Protein AF-A0A4D4L625-F1 (afdb_monomer)

Structure (mmCIF, N/CA/C/O backbone):
data_AF-A0A4D4L625-F1
#
_entry.id   AF-A0A4D4L625-F1
#
loop_
_atom_site.group_PDB
_atom_site.id
_atom_site.type_symbol
_atom_site.label_atom_id
_atom_site.label_alt_id
_atom_site.label_comp_id
_atom_site.label_asym_id
_atom_site.label_entity_id
_atom_site.label_seq_id
_atom_site.pdbx_PDB_ins_code
_atom_site.Cartn_x
_atom_site.Cartn_y
_atom_site.Cartn_z
_atom_site.occupancy
_atom_site.B_iso_or_equiv
_atom_site.auth_seq_id
_atom_site.auth_comp_id
_atom_site.auth_asym_id
_atom_site.auth_atom_id
_atom_site.pdbx_PDB_model_num
ATOM 1 N N . MET A 1 1 ? 11.822 -11.248 -50.544 1.00 62.16 1 MET A N 1
ATOM 2 C CA . MET A 1 1 ? 11.818 -10.024 -49.699 1.00 62.16 1 MET A CA 1
ATOM 3 C C . MET A 1 1 ? 12.436 -10.314 -48.335 1.00 62.16 1 MET A C 1
ATOM 5 O O . MET A 1 1 ? 13.375 -9.619 -47.983 1.00 62.16 1 MET A O 1
ATOM 9 N N . ILE A 1 2 ? 11.983 -11.357 -47.628 1.00 69.75 2 ILE A N 1
ATOM 10 C CA . ILE A 1 2 ? 12.573 -11.817 -46.356 1.00 69.75 2 ILE A CA 1
ATOM 11 C C . ILE A 1 2 ? 14.037 -12.261 -46.502 1.00 69.75 2 ILE A C 1
ATOM 13 O O . ILE A 1 2 ? 14.879 -11.787 -45.758 1.00 69.75 2 ILE A O 1
ATOM 17 N N . GLU A 1 3 ? 14.378 -13.034 -47.535 1.00 74.25 3 GLU A N 1
ATOM 18 C CA . GLU A 1 3 ? 15.766 -13.486 -47.774 1.00 74.25 3 GLU A CA 1
ATOM 19 C C . GLU A 1 3 ? 16.748 -12.323 -47.999 1.00 74.25 3 GLU A C 1
ATOM 21 O O . GLU A 1 3 ? 17.893 -12.365 -47.566 1.00 74.25 3 GLU A O 1
ATOM 26 N N . ARG A 1 4 ? 16.276 -11.233 -48.623 1.00 74.69 4 ARG A N 1
ATOM 27 C CA . ARG A 1 4 ? 17.068 -10.012 -48.832 1.00 74.69 4 ARG A CA 1
ATOM 28 C C . ARG A 1 4 ? 17.273 -9.228 -47.532 1.00 74.69 4 ARG A C 1
ATOM 30 O O . ARG A 1 4 ? 18.280 -8.546 -47.401 1.00 74.69 4 ARG A O 1
ATOM 37 N N . LEU A 1 5 ? 16.320 -9.301 -46.602 1.00 76.25 5 LEU A N 1
ATOM 38 C CA . LEU A 1 5 ? 16.446 -8.708 -45.272 1.00 76.25 5 LEU A CA 1
ATOM 39 C C . LEU A 1 5 ? 17.436 -9.508 -44.420 1.00 76.25 5 LEU A C 1
ATOM 41 O O . LEU A 1 5 ? 18.297 -8.897 -43.802 1.00 76.25 5 LEU A O 1
ATOM 45 N N . CYS A 1 6 ? 17.360 -10.843 -44.447 1.00 74.69 6 CYS A N 1
ATOM 46 C CA . CYS A 1 6 ? 18.317 -11.703 -43.747 1.00 74.69 6 CYS A CA 1
ATOM 47 C C . CYS A 1 6 ? 19.750 -11.445 -44.230 1.00 74.69 6 CYS A C 1
ATOM 49 O O . CYS A 1 6 ? 20.613 -11.148 -43.415 1.00 74.69 6 CYS A O 1
ATOM 51 N N . ALA A 1 7 ? 19.973 -11.411 -45.548 1.00 76.88 7 ALA A N 1
ATOM 52 C CA . ALA A 1 7 ? 21.293 -11.127 -46.114 1.00 76.88 7 ALA A CA 1
ATOM 53 C C . ALA A 1 7 ? 21.847 -9.742 -45.716 1.00 76.88 7 ALA A C 1
ATOM 55 O O . ALA A 1 7 ? 23.042 -9.595 -45.494 1.00 76.88 7 ALA A O 1
ATOM 56 N N . LEU A 1 8 ? 20.992 -8.716 -45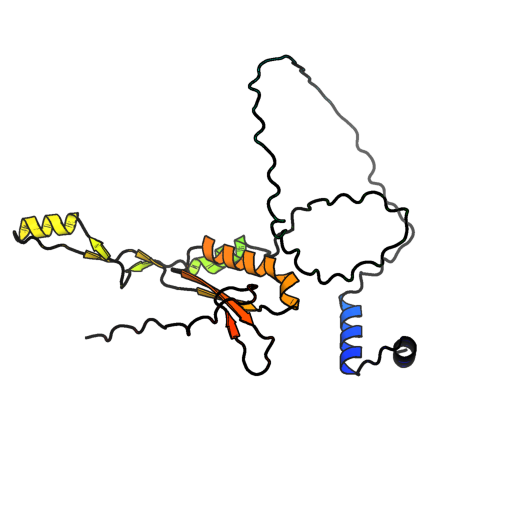.605 1.00 80.75 8 LEU A N 1
ATOM 57 C CA . LEU A 1 8 ? 21.406 -7.379 -45.151 1.00 80.75 8 LEU A CA 1
ATOM 58 C C . LEU A 1 8 ? 21.735 -7.329 -43.652 1.00 80.75 8 LEU A C 1
ATOM 60 O O . LEU A 1 8 ? 22.569 -6.525 -43.244 1.00 80.75 8 LEU A O 1
ATOM 64 N N . LEU A 1 9 ? 21.058 -8.138 -42.835 1.00 81.12 9 LEU A N 1
ATOM 65 C CA . LEU A 1 9 ? 21.320 -8.233 -41.397 1.00 81.12 9 LEU A CA 1
ATOM 66 C C . LEU A 1 9 ? 22.612 -9.010 -41.120 1.00 81.12 9 LEU A C 1
ATOM 68 O O . LEU A 1 9 ? 23.412 -8.573 -40.297 1.00 81.12 9 LEU A O 1
ATOM 72 N N . GLU A 1 10 ? 22.857 -10.085 -41.870 1.00 80.75 10 GLU A N 1
ATOM 73 C CA . GLU A 1 10 ? 24.114 -10.840 -41.834 1.00 80.75 10 GLU A CA 1
ATOM 74 C C . GLU A 1 10 ? 25.310 -9.971 -42.251 1.00 80.75 10 GLU A C 1
ATOM 76 O O . GLU A 1 10 ? 26.321 -9.948 -41.553 1.00 80.75 10 GLU A O 1
ATOM 81 N N . ASP A 1 11 ? 25.179 -9.175 -43.319 1.00 82.62 11 ASP A N 1
ATOM 82 C CA . ASP A 1 11 ? 26.225 -8.237 -43.768 1.00 82.62 11 ASP A CA 1
ATOM 83 C C . ASP A 1 11 ? 26.482 -7.107 -42.746 1.00 82.62 11 ASP A C 1
ATOM 85 O O . ASP A 1 11 ? 27.581 -6.562 -42.648 1.00 82.62 11 ASP A O 1
ATOM 89 N N . ALA A 1 12 ? 25.480 -6.790 -41.917 1.00 80.88 12 ALA A N 1
ATOM 90 C CA . ALA A 1 12 ? 25.602 -5.879 -40.779 1.00 80.88 12 ALA A CA 1
ATOM 91 C C . ALA A 1 12 ? 26.125 -6.558 -39.492 1.00 80.88 12 ALA A C 1
ATOM 93 O O . ALA A 1 12 ? 26.254 -5.889 -38.464 1.00 80.88 12 ALA A O 1
ATOM 94 N N . GLY A 1 13 ? 26.432 -7.861 -39.534 1.00 81.75 13 GLY A N 1
ATOM 95 C CA . GLY A 1 13 ? 26.955 -8.638 -38.407 1.00 81.75 13 GLY A CA 1
ATOM 96 C C . GLY A 1 13 ? 25.913 -9.004 -37.346 1.00 81.75 13 GLY A C 1
ATOM 97 O O . GLY A 1 13 ? 26.280 -9.254 -36.198 1.00 81.75 13 GLY A O 1
ATOM 98 N N . VAL A 1 14 ? 24.625 -9.000 -37.696 1.00 79.00 14 VAL A N 1
ATOM 99 C CA . VAL A 1 14 ? 23.522 -9.326 -36.785 1.00 79.00 14 VAL A CA 1
ATOM 100 C C . VAL A 1 14 ? 22.891 -10.650 -37.208 1.00 79.00 14 VAL A C 1
ATOM 102 O O . VAL A 1 14 ? 22.055 -10.693 -38.110 1.00 79.00 14 VAL A O 1
ATOM 105 N N . GLU A 1 15 ? 23.269 -11.733 -36.532 1.00 80.81 15 GLU A N 1
ATOM 106 C CA . GLU A 1 15 ? 22.590 -13.026 -36.658 1.00 80.81 15 GLU A CA 1
ATOM 107 C C . GLU A 1 15 ? 21.344 -13.034 -35.764 1.00 80.81 15 GLU A C 1
ATOM 109 O O . GLU A 1 15 ? 21.443 -12.858 -34.550 1.00 80.81 15 GLU A O 1
ATOM 114 N N . LEU A 1 16 ? 20.163 -13.215 -36.363 1.00 80.25 16 LEU A N 1
ATOM 115 C CA . LEU A 1 16 ? 18.897 -13.354 -35.641 1.00 80.25 16 LEU A CA 1
ATOM 116 C C . LEU A 1 16 ? 18.330 -14.751 -35.858 1.00 80.25 16 LEU A C 1
ATOM 118 O O . LEU A 1 16 ? 18.253 -15.236 -36.989 1.00 80.25 16 LEU A O 1
ATOM 122 N N . SER A 1 17 ? 17.856 -15.370 -34.782 1.00 82.81 17 SER A N 1
ATOM 123 C CA . SER A 1 17 ? 17.019 -16.561 -34.882 1.00 82.81 17 SER A CA 1
ATOM 124 C C . SER A 1 17 ? 15.673 -16.235 -35.543 1.00 82.81 17 SER A C 1
ATOM 126 O O . SER A 1 17 ? 15.229 -15.086 -35.603 1.00 82.81 17 SER A O 1
ATOM 128 N N . GLU A 1 18 ? 14.967 -17.264 -36.017 1.00 80.94 18 GLU A N 1
ATOM 129 C CA . GLU A 1 18 ? 13.648 -17.093 -36.638 1.00 80.94 18 GLU A CA 1
ATOM 130 C C . GLU A 1 18 ? 12.636 -16.410 -35.699 1.00 80.94 18 GLU A C 1
ATOM 132 O O . GLU A 1 18 ? 11.801 -15.620 -36.144 1.00 80.94 18 GLU A O 1
ATOM 137 N N . VAL A 1 19 ? 12.718 -16.695 -34.396 1.00 78.56 19 VAL A N 1
ATOM 138 C CA . VAL A 1 19 ? 11.843 -16.098 -33.379 1.00 78.56 19 VAL A CA 1
ATOM 139 C C . VAL A 1 19 ? 12.158 -14.613 -33.212 1.00 78.56 19 VAL A C 1
ATOM 141 O O . VAL A 1 19 ? 11.252 -13.787 -33.283 1.00 78.56 19 VAL A O 1
ATOM 144 N N . GLU A 1 20 ? 13.436 -14.257 -33.102 1.00 83.50 20 GLU A N 1
ATOM 145 C CA . GLU A 1 20 ? 13.863 -12.860 -32.970 1.00 83.50 20 GLU A CA 1
ATOM 146 C C . GLU A 1 20 ? 13.537 -12.044 -34.226 1.00 83.50 20 GLU A C 1
ATOM 148 O O . GLU A 1 20 ? 13.095 -10.900 -34.129 1.00 83.50 20 GLU A O 1
ATOM 153 N N . LEU A 1 21 ? 13.667 -12.638 -35.417 1.00 86.06 21 LEU A N 1
ATOM 154 C CA . LEU A 1 21 ? 13.277 -11.986 -36.667 1.00 86.06 21 LEU A CA 1
ATOM 155 C C . LEU A 1 21 ? 11.773 -11.676 -36.698 1.00 86.06 21 LEU A C 1
ATOM 157 O O . LEU A 1 21 ? 11.370 -10.593 -37.130 1.00 86.06 21 LEU A O 1
ATOM 161 N N . ARG A 1 22 ? 10.930 -12.604 -36.226 1.00 83.38 22 ARG A N 1
ATOM 162 C CA . ARG A 1 22 ? 9.477 -12.389 -36.122 1.00 83.38 22 ARG A CA 1
ATOM 163 C C . ARG A 1 22 ? 9.146 -11.282 -35.128 1.00 83.38 22 ARG A C 1
ATOM 165 O O . ARG A 1 22 ? 8.309 -10.438 -35.448 1.00 83.38 22 ARG A O 1
ATOM 172 N N . ASP A 1 23 ? 9.823 -11.246 -33.987 1.00 85.06 23 ASP A N 1
ATOM 173 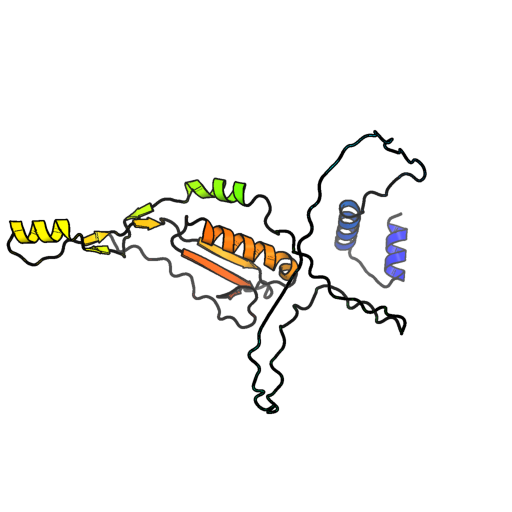C CA . ASP A 1 23 ? 9.622 -10.216 -32.967 1.00 85.06 23 ASP A CA 1
ATOM 174 C C . ASP A 1 23 ? 10.018 -8.831 -33.484 1.00 85.06 23 ASP A C 1
ATOM 176 O O . ASP A 1 23 ? 9.261 -7.871 -33.330 1.00 85.06 23 ASP A O 1
ATOM 180 N N . VAL A 1 24 ? 11.150 -8.724 -34.185 1.00 86.44 24 VAL A N 1
ATOM 181 C CA . VAL A 1 24 ? 11.599 -7.472 -34.812 1.00 86.44 24 VAL A CA 1
ATOM 182 C C . VAL A 1 24 ? 10.608 -6.998 -35.877 1.00 86.44 24 VAL A C 1
ATOM 184 O O . VAL A 1 24 ? 10.258 -5.816 -35.908 1.00 86.44 24 VAL A O 1
ATOM 187 N N . LEU A 1 25 ? 10.112 -7.898 -36.733 1.00 85.69 25 LEU A N 1
ATOM 188 C CA . LEU A 1 25 ? 9.124 -7.560 -37.763 1.00 85.69 25 LEU A CA 1
ATOM 189 C C . LEU A 1 25 ? 7.777 -7.142 -37.158 1.00 85.69 25 LEU A C 1
ATOM 191 O O . LEU A 1 25 ? 7.171 -6.169 -37.615 1.00 85.69 25 LEU A O 1
ATOM 195 N N . TRP A 1 26 ? 7.323 -7.840 -36.116 1.00 88.94 26 TRP A N 1
ATOM 196 C CA . TRP A 1 26 ? 6.114 -7.487 -35.375 1.00 88.94 26 TRP A CA 1
ATOM 197 C C . TRP A 1 26 ? 6.251 -6.120 -34.695 1.00 88.94 26 TRP A C 1
ATOM 199 O O . TRP A 1 26 ? 5.349 -5.281 -34.799 1.00 88.94 26 TRP A O 1
ATOM 209 N N . PHE A 1 27 ? 7.398 -5.860 -34.060 1.00 86.06 27 PHE A N 1
ATOM 210 C CA . PHE A 1 27 ? 7.685 -4.589 -33.406 1.00 86.06 27 PHE A CA 1
ATOM 211 C C . PHE A 1 27 ? 7.725 -3.447 -34.422 1.00 86.06 27 PHE A C 1
ATOM 213 O O . PHE A 1 27 ? 7.081 -2.418 -34.221 1.00 86.06 27 PHE A O 1
ATOM 220 N N . ALA A 1 28 ? 8.400 -3.635 -35.558 1.00 84.44 28 ALA A N 1
ATOM 221 C CA . ALA A 1 28 ? 8.451 -2.642 -36.627 1.00 84.44 28 ALA A CA 1
ATOM 222 C C . ALA A 1 28 ? 7.054 -2.326 -37.188 1.00 84.44 28 ALA A C 1
ATOM 224 O O . ALA A 1 28 ? 6.737 -1.163 -37.414 1.00 84.44 28 ALA A O 1
ATOM 225 N N . ALA A 1 29 ? 6.192 -3.330 -37.363 1.00 85.31 29 ALA A N 1
ATOM 226 C CA . ALA A 1 29 ? 4.833 -3.126 -37.864 1.00 85.31 29 ALA A CA 1
ATOM 227 C C . ALA A 1 29 ? 3.922 -2.370 -36.879 1.00 85.31 29 ALA A C 1
ATOM 229 O O . ALA A 1 29 ? 3.032 -1.638 -37.304 1.00 85.31 29 ALA A O 1
ATOM 230 N N . THR A 1 30 ? 4.134 -2.538 -35.572 1.00 83.75 30 THR A N 1
ATOM 231 C CA . THR A 1 30 ? 3.294 -1.931 -34.523 1.00 83.75 30 THR A CA 1
ATOM 232 C C . THR A 1 30 ? 3.813 -0.588 -34.016 1.00 83.75 30 THR A C 1
ATOM 234 O O . THR A 1 30 ? 3.035 0.197 -33.475 1.00 83.75 30 THR A O 1
ATOM 237 N N . THR A 1 31 ? 5.102 -0.301 -34.204 1.00 79.69 31 THR A N 1
ATOM 238 C CA . THR A 1 31 ? 5.739 0.945 -33.746 1.00 79.69 31 THR A CA 1
ATOM 239 C C . THR A 1 31 ? 6.146 1.880 -34.877 1.00 79.69 31 THR A C 1
ATOM 241 O O . THR A 1 31 ? 6.530 3.020 -34.603 1.00 79.69 31 THR A O 1
ATOM 244 N N . ALA A 1 32 ? 6.035 1.451 -36.142 1.00 71.81 32 ALA A N 1
ATOM 245 C CA . ALA A 1 32 ? 6.261 2.338 -37.271 1.00 71.81 32 ALA A CA 1
ATOM 246 C C . ALA A 1 32 ? 5.301 3.535 -37.174 1.00 71.81 32 ALA A C 1
ATOM 248 O O . ALA A 1 32 ? 4.080 3.341 -37.149 1.00 71.81 32 ALA A O 1
ATOM 249 N N . PRO A 1 33 ? 5.815 4.780 -37.133 1.00 54.72 33 PRO A N 1
ATOM 250 C CA . PRO A 1 33 ? 4.951 5.940 -37.255 1.00 54.72 33 PRO A CA 1
ATOM 251 C C . PRO A 1 33 ? 4.211 5.817 -38.585 1.00 54.72 33 PRO A C 1
ATOM 253 O O . PRO A 1 33 ? 4.824 5.445 -39.590 1.00 54.72 33 PRO A O 1
ATOM 256 N N . ALA A 1 34 ? 2.903 6.097 -38.585 1.00 54.31 34 ALA A N 1
ATOM 257 C CA . ALA A 1 34 ? 2.120 6.154 -39.812 1.00 54.31 34 ALA A CA 1
ATOM 258 C C . ALA A 1 34 ? 2.910 6.994 -40.819 1.00 54.31 34 ALA A C 1
ATOM 260 O O . ALA A 1 34 ? 3.157 8.177 -40.576 1.00 54.31 34 ALA A O 1
ATOM 261 N N . ARG A 1 35 ? 3.404 6.355 -41.888 1.00 50.84 35 ARG A N 1
ATOM 262 C CA . ARG A 1 35 ? 4.084 7.056 -42.974 1.00 50.84 35 ARG A CA 1
ATOM 263 C C . ARG A 1 35 ? 3.087 8.092 -43.463 1.00 50.84 35 ARG A C 1
ATOM 265 O O . ARG A 1 35 ? 2.061 7.723 -44.021 1.00 50.84 35 ARG A O 1
ATOM 272 N N . GLY A 1 36 ? 3.358 9.359 -43.161 1.00 43.97 36 GLY A N 1
ATOM 273 C CA . GLY A 1 36 ? 2.569 10.471 -43.654 1.00 43.97 36 GLY A CA 1
ATOM 274 C C . GLY A 1 36 ? 2.613 10.431 -45.172 1.00 43.97 36 GLY A C 1
ATOM 275 O O . GLY A 1 36 ? 3.636 10.740 -45.776 1.00 43.97 36 GLY A O 1
ATOM 276 N N . GLU A 1 37 ? 1.523 9.978 -45.773 1.00 47.47 37 GLU A N 1
ATOM 277 C CA . GLU A 1 37 ? 1.212 10.273 -47.159 1.00 47.47 37 GLU A CA 1
ATOM 278 C C . GLU A 1 37 ? 0.907 11.772 -47.257 1.00 47.47 37 GLU A C 1
ATOM 280 O O . GLU A 1 37 ? 0.090 12.289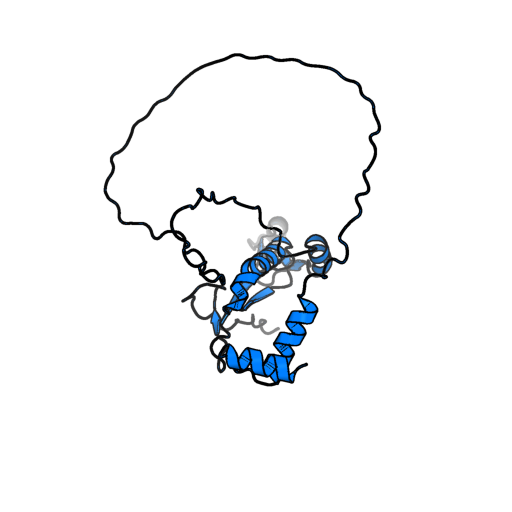 -46.494 1.00 47.47 37 GLU A O 1
ATOM 285 N N . GLY A 1 38 ? 1.554 12.455 -48.205 1.00 37.19 38 GLY A N 1
ATOM 286 C CA . GLY A 1 38 ? 1.072 13.730 -48.737 1.00 37.19 38 GLY A CA 1
ATOM 287 C C . GLY A 1 38 ? 2.008 14.921 -48.563 1.00 37.19 38 GLY A C 1
ATOM 288 O O . GLY A 1 38 ? 1.871 15.704 -47.628 1.00 37.19 38 GLY A O 1
ATOM 289 N N . ASP A 1 39 ? 2.901 15.095 -49.534 1.00 44.50 39 ASP A N 1
ATOM 290 C CA . ASP A 1 39 ? 3.295 16.422 -50.009 1.00 44.50 39 ASP A CA 1
ATOM 291 C C . ASP A 1 39 ? 2.053 17.182 -50.530 1.00 44.50 39 ASP A C 1
ATOM 293 O O . ASP A 1 39 ? 1.167 16.576 -51.133 1.00 44.50 39 ASP A O 1
ATOM 297 N N . GLY A 1 40 ? 2.023 18.500 -50.314 1.00 41.97 40 GLY A N 1
ATOM 298 C CA . GLY A 1 40 ? 1.144 19.447 -51.007 1.00 41.97 40 GLY A CA 1
ATOM 299 C C . GLY A 1 40 ? -0.313 19.547 -50.538 1.00 41.97 40 GLY A C 1
ATOM 300 O O . GLY A 1 40 ? -1.183 18.813 -50.996 1.00 41.97 40 GLY A O 1
ATOM 301 N N . GLY A 1 41 ? -0.619 20.574 -49.739 1.00 31.14 41 GLY A N 1
ATOM 302 C CA . GLY A 1 41 ? -1.998 21.045 -49.568 1.00 31.14 41 GLY A CA 1
ATOM 303 C C . GLY A 1 41 ? -2.246 21.774 -48.257 1.00 31.14 41 GLY A C 1
ATOM 304 O O . GLY A 1 41 ? -2.775 21.200 -47.314 1.00 31.14 41 GLY A O 1
ATOM 305 N N . GLU A 1 42 ? -1.890 23.053 -48.207 1.00 40.84 42 GLU A N 1
ATOM 306 C CA . GLU A 1 42 ? -2.374 23.985 -47.190 1.00 40.84 42 GLU A CA 1
ATOM 307 C C . GLU A 1 42 ? -3.906 24.123 -47.273 1.00 40.84 42 GLU A C 1
ATOM 309 O O . GLU A 1 42 ? -4.445 24.328 -48.363 1.00 40.84 42 GLU A O 1
ATOM 314 N N . PRO A 1 43 ? -4.614 24.125 -46.131 1.00 36.03 43 PRO A N 1
ATOM 315 C CA . PRO A 1 43 ? -5.827 24.909 -46.015 1.00 36.03 43 PRO A CA 1
ATOM 316 C C . PRO A 1 43 ? -5.672 25.903 -44.864 1.00 36.03 43 PRO A C 1
ATOM 318 O O . PRO A 1 43 ? -5.680 25.557 -43.681 1.00 36.03 43 PRO A O 1
ATOM 321 N N . ALA A 1 44 ? -5.554 27.172 -45.237 1.00 36.59 44 ALA A N 1
ATOM 322 C CA . ALA A 1 44 ? -5.684 28.304 -44.339 1.00 36.59 44 ALA A CA 1
ATOM 323 C C . ALA A 1 44 ? -7.040 28.285 -43.606 1.00 36.59 44 ALA A C 1
ATOM 325 O O . ALA A 1 44 ? -8.076 28.070 -44.240 1.00 36.59 44 ALA A O 1
ATOM 326 N N . PRO A 1 45 ? -7.098 28.649 -42.316 1.00 38.81 45 PRO A N 1
ATOM 327 C CA . PRO A 1 45 ? -8.298 29.234 -41.754 1.00 38.81 45 PRO A CA 1
ATOM 328 C C . PRO A 1 45 ? -8.220 30.758 -41.877 1.00 38.81 45 PRO A C 1
ATOM 330 O O . PRO A 1 45 ? -7.448 31.445 -41.206 1.00 38.81 45 PRO A O 1
ATOM 333 N N . SER A 1 46 ? -9.062 31.273 -42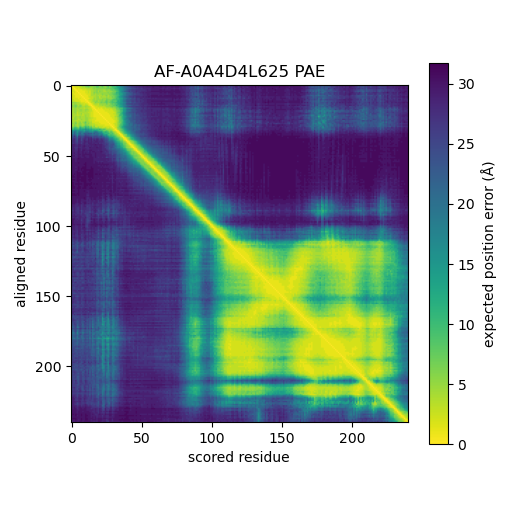.770 1.00 32.25 46 SER A N 1
ATOM 334 C CA . SER A 1 46 ? -9.362 32.685 -42.954 1.00 32.25 46 SER A CA 1
ATOM 335 C C . SER A 1 46 ? -9.666 33.409 -41.645 1.00 32.25 46 SER A C 1
ATOM 337 O O . SER A 1 46 ? -10.429 32.956 -40.790 1.00 32.25 46 SER A O 1
ATOM 339 N N . ARG A 1 47 ? -9.103 34.615 -41.572 1.00 32.47 47 ARG A N 1
ATOM 340 C CA . ARG A 1 47 ? -9.411 35.679 -40.619 1.00 32.47 47 ARG A CA 1
ATOM 341 C C . ARG A 1 47 ? -10.922 35.910 -40.504 1.00 32.47 47 ARG A C 1
ATOM 343 O O . ARG A 1 47 ? -11.599 36.117 -41.508 1.00 32.47 47 ARG A O 1
ATOM 350 N N . ARG A 1 48 ? -11.406 36.056 -39.270 1.00 31.58 48 ARG A N 1
ATOM 351 C CA . ARG A 1 48 ? -12.507 36.975 -38.955 1.00 31.58 48 ARG A CA 1
ATOM 352 C C . ARG A 1 48 ? -12.017 38.019 -37.951 1.00 31.58 48 ARG A C 1
ATOM 354 O O . ARG A 1 48 ? -11.689 37.695 -36.817 1.00 31.58 48 ARG A O 1
ATOM 361 N N . SER A 1 49 ? -11.943 39.253 -38.450 1.00 31.98 49 SER A N 1
ATOM 362 C CA . SER A 1 49 ? -12.013 40.532 -37.720 1.00 31.98 49 SER A CA 1
ATOM 363 C C . SER A 1 49 ? -13.308 40.577 -36.875 1.00 31.98 49 SER A C 1
ATOM 365 O O . SER A 1 49 ? -14.255 39.885 -37.238 1.00 31.98 49 SER A O 1
ATOM 367 N N . ALA A 1 50 ? -13.496 41.344 -35.797 1.00 30.47 50 ALA A N 1
ATOM 368 C CA . ALA A 1 50 ? -12.846 42.560 -35.315 1.00 30.47 50 ALA A CA 1
ATOM 369 C C . ALA A 1 50 ? -13.128 42.771 -33.799 1.00 30.47 50 ALA A C 1
ATOM 371 O O . ALA A 1 50 ? -14.010 42.130 -33.234 1.00 30.47 50 ALA A O 1
ATOM 372 N N . ALA A 1 51 ? -12.349 43.689 -33.209 1.00 34.94 51 ALA A N 1
ATOM 373 C CA . ALA A 1 51 ? -12.245 44.191 -31.820 1.00 34.94 51 ALA A CA 1
ATOM 374 C C . ALA A 1 51 ? -13.501 44.982 -31.322 1.00 34.94 51 ALA A C 1
ATOM 376 O O . ALA A 1 51 ? -14.509 44.885 -32.024 1.00 34.94 51 ALA A O 1
ATOM 377 N N . PRO A 1 52 ? -13.521 45.797 -30.219 1.00 41.38 52 PRO A N 1
ATOM 378 C CA . PRO A 1 52 ? -12.456 46.460 -29.403 1.00 41.38 52 PRO A CA 1
ATOM 379 C C . PRO A 1 52 ? -12.664 46.267 -27.870 1.00 41.38 52 PRO A C 1
ATOM 381 O O . PRO A 1 52 ? -13.491 45.461 -27.473 1.00 41.38 52 PRO A O 1
ATOM 384 N N . ALA A 1 53 ? -12.102 47.017 -26.914 1.00 30.95 53 ALA A N 1
ATOM 385 C CA . ALA A 1 53 ? -10.779 47.558 -26.564 1.00 30.95 53 ALA A CA 1
ATOM 386 C C . ALA A 1 53 ? -10.951 48.253 -25.179 1.00 30.95 53 ALA A C 1
ATOM 388 O O . ALA A 1 53 ? -12.071 48.619 -24.828 1.00 30.95 53 ALA A O 1
ATOM 389 N N . SER A 1 54 ? -9.837 48.539 -24.486 1.00 32.72 54 SER A N 1
ATOM 390 C CA . SER A 1 54 ? -9.691 49.455 -23.326 1.00 32.72 54 SER A CA 1
ATOM 391 C C . SER A 1 54 ? -10.030 48.875 -21.933 1.00 32.72 54 SER A C 1
ATOM 393 O O . SER A 1 54 ? -11.012 48.164 -21.783 1.00 32.72 54 SER A O 1
ATOM 395 N N . GLY A 1 55 ? -9.267 49.119 -20.860 1.00 28.03 55 GLY A N 1
ATOM 396 C CA . GLY A 1 55 ? -8.316 50.207 -20.632 1.00 28.03 55 GLY A CA 1
ATOM 397 C C . GLY A 1 55 ? -7.224 49.902 -19.599 1.00 28.03 55 GLY A C 1
ATOM 398 O O . GLY A 1 55 ? -7.251 48.901 -18.886 1.00 28.03 55 GLY A O 1
ATOM 399 N N . ALA A 1 56 ? -6.243 50.798 -19.620 1.00 29.52 56 ALA A N 1
ATOM 400 C CA . ALA A 1 56 ? -5.001 50.827 -18.867 1.00 29.52 56 ALA A CA 1
ATOM 401 C C . ALA A 1 56 ? -5.168 51.293 -17.411 1.00 29.52 56 ALA A C 1
ATOM 403 O O . ALA A 1 56 ? -6.120 52.007 -17.103 1.00 29.52 56 ALA A O 1
ATOM 404 N N . ALA A 1 57 ? -4.174 50.980 -16.574 1.00 33.12 57 ALA A N 1
ATOM 405 C CA . ALA A 1 57 ? -3.571 51.931 -15.636 1.00 33.12 57 ALA A CA 1
ATOM 406 C C . ALA A 1 57 ? -2.236 51.373 -15.107 1.00 33.12 57 ALA A C 1
ATOM 408 O O . ALA A 1 57 ? -2.207 50.314 -14.481 1.00 33.12 57 ALA A O 1
ATOM 409 N N . ASP A 1 58 ? -1.162 52.110 -15.387 1.00 29.34 58 ASP A N 1
ATOM 410 C CA . ASP A 1 58 ? 0.150 52.023 -14.746 1.00 29.34 58 ASP A CA 1
ATOM 411 C C . ASP A 1 58 ? 0.115 52.622 -13.329 1.00 29.34 58 ASP A C 1
ATOM 413 O O . ASP A 1 58 ? -0.733 53.461 -13.013 1.00 29.34 58 ASP A O 1
ATOM 417 N N . GLY A 1 59 ? 1.083 52.226 -12.500 1.00 29.36 59 GLY A N 1
ATOM 418 C CA . GLY A 1 59 ? 1.388 52.843 -11.210 1.00 29.36 59 GLY A CA 1
ATOM 419 C C . GLY A 1 59 ? 2.634 52.217 -10.580 1.00 29.36 59 GLY A C 1
ATOM 420 O O . GLY A 1 59 ? 2.580 51.088 -10.096 1.00 29.36 59 GLY A O 1
ATOM 421 N N . GLU A 1 60 ? 3.743 52.951 -10.647 1.00 29.41 60 GLU A N 1
ATOM 422 C CA . GLU A 1 60 ? 5.087 52.637 -10.144 1.00 29.41 60 GLU A CA 1
ATOM 423 C C . GLU A 1 60 ? 5.305 53.161 -8.697 1.00 29.41 60 GLU A C 1
ATOM 425 O O . GLU A 1 60 ? 4.396 53.754 -8.116 1.00 29.41 60 GLU A O 1
ATOM 430 N N . ASP A 1 61 ? 6.535 52.970 -8.189 1.00 30.06 61 ASP A N 1
ATOM 431 C CA . ASP A 1 61 ? 7.199 53.477 -6.958 1.00 30.06 61 ASP A CA 1
ATOM 432 C C . ASP A 1 61 ? 7.093 52.648 -5.660 1.00 30.06 61 ASP A C 1
ATOM 434 O O . ASP A 1 61 ? 6.019 52.416 -5.111 1.00 30.06 61 ASP A O 1
ATOM 438 N N . GLU A 1 62 ? 8.185 51.976 -5.238 1.00 30.22 62 GLU A N 1
ATOM 439 C CA . GLU A 1 62 ? 9.361 52.456 -4.444 1.00 30.22 62 GLU A CA 1
ATOM 440 C C . GLU A 1 62 ? 9.045 52.445 -2.926 1.00 30.22 62 GLU A C 1
ATOM 442 O O . GLU A 1 62 ? 7.948 52.789 -2.519 1.00 30.22 62 GLU A O 1
ATOM 447 N N . ALA A 1 63 ? 9.888 52.067 -1.956 1.00 28.02 63 ALA A N 1
ATOM 448 C CA . ALA A 1 63 ? 11.289 51.663 -1.862 1.00 28.02 63 ALA A CA 1
ATOM 4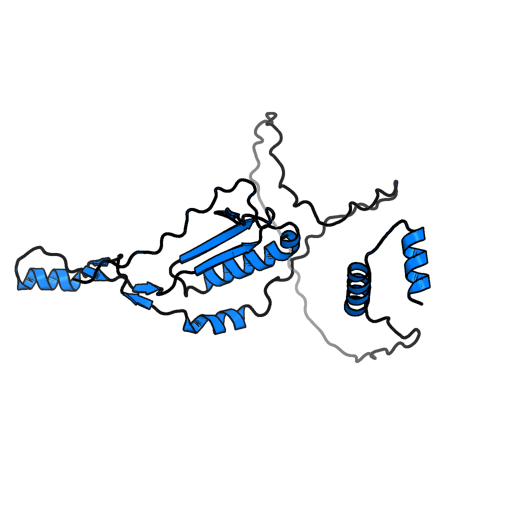49 C C . ALA A 1 63 ? 11.568 51.103 -0.433 1.00 28.02 63 ALA A C 1
ATOM 451 O O . ALA A 1 63 ? 10.763 51.302 0.478 1.00 28.02 63 ALA A O 1
ATOM 452 N N . LYS A 1 64 ? 12.790 50.558 -0.243 1.00 30.25 64 LYS A N 1
ATOM 453 C CA . LYS A 1 64 ? 13.586 50.440 1.016 1.00 30.25 64 LYS A CA 1
ATOM 454 C C . LYS A 1 64 ? 13.215 49.346 2.044 1.00 30.25 64 LYS A C 1
ATOM 456 O O . LYS A 1 64 ? 12.053 49.077 2.280 1.00 30.25 64 LYS A O 1
ATOM 461 N N . ASP A 1 65 ? 14.133 48.700 2.774 1.00 27.06 65 ASP A N 1
ATOM 462 C CA . ASP A 1 65 ? 15.598 48.782 2.898 1.00 27.06 65 ASP A CA 1
ATOM 463 C C . ASP A 1 65 ? 16.149 47.478 3.536 1.00 27.06 65 ASP A C 1
ATOM 465 O O . ASP A 1 65 ? 15.411 46.621 4.017 1.00 27.06 65 ASP A O 1
ATOM 469 N N . ALA A 1 66 ? 17.473 47.376 3.506 1.00 28.97 66 ALA A N 1
ATOM 470 C CA . ALA A 1 66 ? 18.401 46.287 3.783 1.00 28.97 66 ALA A CA 1
ATOM 471 C C . ALA A 1 66 ? 18.336 45.531 5.128 1.00 28.97 66 ALA A C 1
ATOM 473 O O . ALA A 1 66 ? 18.127 46.113 6.183 1.00 28.97 66 ALA A O 1
ATOM 474 N N . GLN A 1 67 ? 18.842 44.287 5.103 1.00 30.95 67 GLN A N 1
ATOM 475 C CA . GLN A 1 67 ? 19.851 43.862 6.084 1.00 30.95 67 GLN A CA 1
ATOM 476 C C . GLN A 1 67 ? 20.877 42.916 5.428 1.00 30.95 67 GLN A C 1
ATOM 478 O O . GLN A 1 67 ? 20.545 41.858 4.897 1.00 30.95 67 GLN A O 1
ATOM 483 N N . ARG A 1 68 ? 22.146 43.337 5.439 1.00 30.02 68 ARG A N 1
ATOM 484 C CA . ARG A 1 68 ? 23.327 42.608 4.956 1.00 30.02 68 ARG A CA 1
ATOM 485 C C . ARG A 1 68 ? 23.939 41.747 6.077 1.00 30.02 68 ARG A C 1
ATOM 487 O O . ARG A 1 68 ? 24.211 42.303 7.130 1.00 30.02 68 ARG A O 1
ATOM 494 N N . GLN A 1 69 ? 24.257 40.484 5.737 1.00 31.12 69 GLN A N 1
ATOM 495 C CA . GLN A 1 69 ? 25.512 39.724 5.999 1.00 31.12 69 GLN A CA 1
ATOM 496 C C . GLN A 1 69 ? 25.936 39.420 7.468 1.00 31.12 69 GLN A C 1
ATOM 498 O O . GLN A 1 69 ? 25.648 40.212 8.356 1.00 31.12 69 GLN A O 1
ATOM 503 N N . PRO A 1 70 ? 26.605 38.271 7.757 1.00 36.47 70 PRO A N 1
ATOM 504 C CA . PRO A 1 70 ? 27.931 37.965 7.207 1.00 36.47 70 PRO A CA 1
ATOM 505 C C . PRO A 1 70 ? 28.194 36.542 6.689 1.00 36.47 70 PRO A C 1
ATOM 507 O O . PRO A 1 70 ? 27.644 35.534 7.122 1.00 36.47 70 PRO A O 1
ATOM 510 N N . THR A 1 71 ? 29.122 36.544 5.740 1.00 32.38 71 THR A N 1
ATOM 511 C CA . THR A 1 71 ? 29.972 35.480 5.217 1.00 32.38 71 THR A CA 1
ATOM 512 C C . THR A 1 71 ? 30.710 34.733 6.333 1.00 32.38 71 THR A C 1
ATOM 514 O O . THR A 1 71 ? 31.464 35.328 7.101 1.00 32.38 71 THR A O 1
ATOM 517 N N . GLY A 1 72 ? 30.517 33.413 6.383 1.00 29.81 72 GLY A N 1
ATOM 518 C CA . GLY A 1 72 ? 31.282 32.469 7.199 1.00 29.81 72 GLY A CA 1
ATOM 519 C C . GLY A 1 72 ? 32.161 31.587 6.311 1.00 29.81 72 GLY A C 1
ATOM 520 O O . GLY A 1 72 ? 31.764 31.216 5.211 1.00 29.81 72 GLY A O 1
ATOM 521 N N . ALA A 1 73 ? 33.374 31.329 6.786 1.00 30.05 73 ALA A N 1
ATOM 522 C CA . ALA A 1 73 ? 34.530 30.818 6.064 1.00 30.05 73 ALA A CA 1
ATOM 523 C C . ALA A 1 73 ? 34.344 29.472 5.335 1.00 30.05 73 ALA A C 1
ATOM 525 O O . ALA A 1 73 ? 33.700 28.549 5.825 1.00 30.05 73 ALA A O 1
ATOM 526 N N . LEU A 1 74 ? 35.011 29.370 4.182 1.00 32.12 74 LEU A N 1
ATOM 527 C CA . LEU A 1 74 ? 35.234 28.145 3.419 1.00 32.12 74 LEU A CA 1
ATOM 528 C C . LEU A 1 74 ? 36.234 27.248 4.164 1.00 32.12 74 LEU A C 1
ATOM 530 O O . LEU A 1 74 ? 37.412 27.587 4.271 1.00 32.12 74 LEU A O 1
ATOM 534 N N . THR A 1 75 ? 35.780 26.088 4.626 1.00 33.44 75 THR A N 1
ATOM 535 C CA . THR A 1 75 ? 36.634 24.923 4.890 1.00 33.44 75 THR A CA 1
ATOM 536 C C . THR A 1 75 ? 36.451 23.913 3.749 1.00 33.44 75 THR A C 1
ATOM 538 O O . THR A 1 75 ? 35.319 23.705 3.309 1.00 33.44 75 THR A O 1
ATOM 541 N N . PRO A 1 76 ? 37.523 23.287 3.223 1.00 36.31 76 PRO A N 1
ATOM 542 C CA . PRO A 1 76 ? 37.404 22.247 2.201 1.00 36.31 76 PRO A CA 1
ATOM 543 C C . PRO A 1 76 ? 36.800 20.972 2.809 1.00 36.31 76 PRO A C 1
ATOM 545 O O . PRO A 1 76 ? 37.505 20.168 3.412 1.00 36.31 76 PRO A O 1
ATOM 548 N N . GLY A 1 77 ? 35.480 20.826 2.701 1.00 30.23 77 GLY A N 1
ATOM 549 C CA . GLY A 1 77 ? 34.763 19.584 2.980 1.00 30.23 77 GLY A CA 1
ATOM 550 C C . GLY A 1 77 ? 34.700 18.719 1.724 1.00 30.23 77 GLY A C 1
ATOM 551 O O . GLY A 1 77 ? 34.500 19.234 0.625 1.00 30.23 77 GLY A O 1
ATOM 552 N N . GLU A 1 78 ? 34.923 17.422 1.908 1.00 36.50 78 GLU A N 1
ATOM 553 C CA . GLU A 1 78 ? 34.904 16.356 0.903 1.00 36.50 78 GLU A CA 1
ATOM 554 C C . GLU A 1 78 ? 33.707 16.431 -0.068 1.00 36.50 78 GLU A C 1
ATOM 556 O O . GLU A 1 78 ? 32.635 16.919 0.299 1.00 36.50 78 GLU A O 1
ATOM 561 N N . PRO A 1 79 ? 33.851 15.941 -1.315 1.00 39.38 79 PRO A N 1
ATOM 562 C CA . PRO A 1 79 ? 32.756 15.944 -2.273 1.00 39.38 79 PRO A CA 1
ATOM 563 C C . PRO A 1 79 ? 31.628 15.021 -1.795 1.00 39.38 79 PRO A C 1
ATOM 565 O O . PRO A 1 79 ? 31.737 13.797 -1.845 1.00 39.38 79 PRO A O 1
ATOM 568 N N . GLU A 1 80 ? 30.529 15.639 -1.362 1.00 37.12 80 GLU A N 1
ATOM 569 C CA . GLU A 1 80 ? 29.219 15.008 -1.206 1.00 37.12 80 GLU A CA 1
ATOM 570 C C . GLU A 1 80 ? 28.888 14.179 -2.463 1.00 37.12 80 GLU A C 1
ATOM 572 O O . GLU A 1 80 ? 29.011 14.688 -3.587 1.00 37.12 80 GLU A O 1
ATOM 577 N N . PRO A 1 81 ? 28.463 12.910 -2.321 1.00 38.69 81 PRO A N 1
ATOM 578 C CA . PRO A 1 81 ? 28.060 12.105 -3.461 1.00 38.69 81 PRO A CA 1
ATOM 579 C C . PRO A 1 81 ? 26.821 12.744 -4.094 1.00 38.69 81 PRO A C 1
ATOM 581 O O . PRO A 1 81 ? 25.736 12.769 -3.511 1.00 38.69 81 PRO A O 1
ATOM 584 N N . GLY A 1 82 ? 26.999 13.292 -5.298 1.00 38.66 82 GLY A N 1
ATOM 585 C CA . GLY A 1 82 ? 25.914 13.877 -6.077 1.00 38.66 82 GLY A CA 1
ATOM 586 C C . GLY A 1 82 ? 24.771 12.878 -6.309 1.00 38.66 82 GLY A C 1
ATOM 587 O O . GLY A 1 82 ? 24.971 11.665 -6.192 1.00 38.66 82 GLY A O 1
ATOM 588 N N . PRO A 1 83 ? 23.562 13.361 -6.654 1.00 40.91 83 PRO A N 1
ATOM 589 C CA . PRO A 1 83 ? 22.425 12.493 -6.923 1.00 40.91 83 PRO A CA 1
ATOM 590 C C . PRO A 1 83 ? 22.822 11.438 -7.954 1.00 40.91 83 PRO A C 1
ATOM 592 O O . PRO A 1 83 ? 23.254 11.787 -9.054 1.00 40.91 83 PRO A O 1
ATOM 595 N N . LEU A 1 84 ? 22.688 10.162 -7.588 1.00 44.50 84 LEU A N 1
ATOM 596 C CA . LEU A 1 84 ? 22.818 9.033 -8.503 1.00 44.50 84 LEU A CA 1
ATOM 597 C C . LEU A 1 84 ? 21.808 9.239 -9.630 1.00 44.50 84 LEU A C 1
ATOM 599 O O . LEU A 1 84 ? 20.616 8.967 -9.484 1.00 44.50 84 LEU A O 1
ATOM 603 N N . VAL A 1 85 ? 22.289 9.789 -10.741 1.00 44.84 85 VAL A N 1
ATOM 604 C CA . VAL A 1 85 ? 21.543 9.862 -11.988 1.00 44.84 85 VAL A CA 1
ATOM 605 C C . VAL A 1 85 ? 21.259 8.407 -12.359 1.00 44.84 85 VAL A C 1
ATOM 607 O O . VAL A 1 85 ? 22.219 7.640 -12.484 1.00 44.84 85 VAL A O 1
ATOM 610 N N . PRO A 1 86 ? 19.990 7.973 -12.463 1.00 48.25 86 PRO A N 1
ATOM 611 C CA . PRO A 1 86 ? 19.710 6.608 -12.876 1.00 48.25 86 PRO A CA 1
ATOM 612 C C . PRO A 1 86 ? 20.403 6.392 -14.217 1.00 48.25 86 PRO A C 1
ATOM 614 O O . PRO A 1 86 ? 20.305 7.248 -15.099 1.00 48.25 86 PRO A O 1
ATOM 617 N N . ALA A 1 87 ? 21.150 5.291 -14.333 1.00 50.84 87 ALA A N 1
ATOM 618 C CA . ALA A 1 87 ? 21.787 4.889 -15.576 1.00 50.84 87 ALA A CA 1
ATOM 619 C C . ALA A 1 87 ? 20.688 4.811 -16.640 1.00 50.84 87 ALA A C 1
ATOM 621 O O . ALA A 1 87 ? 19.867 3.894 -16.645 1.00 50.84 87 ALA A O 1
ATOM 622 N N . GLY A 1 88 ? 20.585 5.859 -17.454 1.00 49.88 88 GLY A N 1
ATOM 623 C CA . GLY A 1 88 ? 19.564 5.937 -18.477 1.00 49.88 88 GLY A CA 1
ATOM 624 C C . GLY A 1 88 ? 19.783 4.792 -19.452 1.00 49.88 88 GLY A C 1
ATOM 625 O O . GLY A 1 88 ? 20.908 4.545 -19.869 1.00 49.88 88 GLY A O 1
ATOM 626 N N . LEU A 1 89 ? 18.702 4.140 -19.871 1.00 48.25 89 LEU A N 1
ATOM 627 C CA . LEU A 1 89 ? 18.683 3.189 -20.991 1.00 48.25 89 LEU A CA 1
ATOM 628 C C . LEU A 1 89 ? 18.984 3.852 -22.354 1.00 48.25 89 LEU A C 1
ATOM 630 O O . LEU A 1 89 ? 18.719 3.278 -23.406 1.00 48.25 89 LEU A O 1
ATOM 634 N N . TYR A 1 90 ? 19.515 5.073 -22.356 1.00 49.41 90 TYR A N 1
ATOM 635 C CA . TYR A 1 90 ? 19.915 5.775 -23.561 1.00 49.41 90 TYR A CA 1
ATOM 636 C C . TYR A 1 90 ? 21.391 5.492 -23.820 1.00 49.41 90 TYR A C 1
ATOM 638 O O . TYR A 1 90 ? 22.233 5.720 -22.950 1.00 49.41 90 TYR A O 1
ATOM 646 N N . ALA A 1 91 ? 21.710 5.043 -25.034 1.00 44.06 91 ALA A N 1
ATOM 647 C CA . ALA A 1 91 ? 23.088 5.025 -25.495 1.00 44.06 91 ALA A CA 1
ATOM 648 C C . ALA A 1 91 ? 23.657 6.454 -25.397 1.00 44.06 91 ALA A C 1
ATOM 650 O O . ALA A 1 91 ? 22.989 7.397 -25.845 1.00 44.06 91 ALA A O 1
ATOM 651 N N . PRO A 1 92 ? 24.855 6.656 -24.820 1.00 48.94 92 PRO A N 1
ATOM 652 C CA . PRO A 1 92 ? 25.493 7.960 -24.856 1.00 48.94 92 PRO A CA 1
ATOM 653 C C . PRO A 1 92 ? 25.667 8.345 -26.326 1.00 48.94 92 PRO A C 1
ATOM 655 O O . PRO A 1 92 ? 26.329 7.644 -27.090 1.00 48.94 92 PRO A O 1
ATOM 658 N N . GLY A 1 93 ? 25.019 9.436 -26.740 1.00 46.56 93 GLY A N 1
ATOM 659 C CA . GLY A 1 93 ? 25.191 9.965 -28.087 1.00 46.56 93 GLY A CA 1
ATOM 660 C C . GLY A 1 93 ? 26.676 10.220 -28.320 1.00 46.56 93 GLY A C 1
ATOM 661 O O . GLY A 1 93 ? 27.305 10.915 -27.521 1.00 46.56 93 GLY A O 1
ATOM 662 N N . ALA A 1 94 ? 27.240 9.625 -29.375 1.00 50.91 94 ALA A N 1
ATOM 663 C CA . ALA A 1 94 ? 28.646 9.786 -29.719 1.00 50.91 94 ALA A CA 1
ATOM 664 C C . ALA A 1 94 ? 29.008 11.279 -29.718 1.00 50.91 94 ALA A C 1
ATOM 666 O O . ALA A 1 94 ? 28.362 12.085 -30.395 1.00 50.91 94 ALA A O 1
ATOM 667 N N . ALA A 1 95 ? 30.009 11.645 -28.916 1.00 52.28 95 ALA A N 1
ATOM 668 C CA . ALA A 1 95 ? 30.464 13.019 -28.780 1.00 52.28 95 ALA A CA 1
ATOM 669 C C . ALA A 1 95 ? 30.877 13.556 -30.158 1.00 52.28 95 ALA A C 1
ATOM 671 O O . ALA A 1 95 ? 31.897 13.163 -30.721 1.00 52.28 95 ALA A O 1
ATOM 672 N N . ARG A 1 96 ? 30.060 14.447 -30.724 1.00 50.44 96 ARG A N 1
ATOM 673 C CA . ARG A 1 96 ? 30.370 15.125 -31.984 1.00 50.44 96 ARG A CA 1
ATOM 674 C C . ARG A 1 96 ? 31.299 16.311 -31.679 1.00 50.44 96 ARG A C 1
ATOM 676 O O . ARG A 1 96 ? 30.965 17.088 -30.780 1.00 50.44 96 ARG A O 1
ATOM 683 N N . PRO A 1 97 ? 32.438 16.494 -32.374 1.00 52.97 97 PRO A N 1
ATOM 684 C CA . PRO A 1 97 ? 33.381 17.547 -32.014 1.00 52.97 97 PRO A CA 1
ATOM 685 C C . PRO A 1 97 ? 32.823 18.957 -32.269 1.00 52.97 97 PRO A C 1
ATOM 687 O O . PRO A 1 97 ? 32.292 19.246 -33.338 1.00 52.97 97 PRO A O 1
ATOM 690 N N . ALA A 1 98 ? 32.986 19.812 -31.256 1.00 54.75 98 ALA A N 1
ATOM 691 C CA . ALA A 1 98 ? 33.216 21.260 -31.299 1.00 54.75 98 ALA A CA 1
ATOM 692 C C . ALA A 1 98 ? 32.400 22.126 -32.288 1.00 54.75 98 ALA A C 1
ATOM 694 O O . ALA A 1 98 ? 32.956 22.871 -33.086 1.00 54.75 98 ALA A O 1
ATOM 695 N N . ALA A 1 99 ? 31.075 22.123 -32.149 1.00 55.03 99 ALA A N 1
ATOM 696 C CA . ALA A 1 99 ? 30.232 23.304 -32.403 1.00 55.03 99 ALA A CA 1
ATOM 697 C C . ALA A 1 99 ? 28.952 23.247 -31.545 1.00 55.03 99 ALA A C 1
ATOM 699 O O . ALA A 1 99 ? 27.858 23.611 -31.979 1.00 55.03 99 ALA A O 1
ATOM 700 N N . ALA A 1 100 ? 29.065 22.694 -30.334 1.00 62.28 100 ALA A N 1
ATOM 701 C CA . ALA A 1 100 ? 27.919 22.451 -29.473 1.00 62.28 100 ALA A CA 1
ATOM 702 C C . ALA A 1 100 ? 27.413 23.781 -28.902 1.00 62.28 100 ALA A C 1
ATOM 704 O O . ALA A 1 100 ? 28.024 24.366 -28.008 1.00 62.28 100 ALA A O 1
ATOM 705 N N . ARG A 1 101 ? 26.277 24.261 -29.424 1.00 62.78 101 ARG A N 1
ATOM 706 C CA . ARG A 1 101 ? 25.473 25.280 -28.739 1.00 62.78 101 ARG A CA 1
ATOM 707 C C . ARG A 1 101 ? 25.254 24.831 -27.288 1.00 62.78 101 ARG A C 1
ATOM 709 O O . ARG A 1 101 ? 24.977 23.647 -27.084 1.00 62.78 101 ARG A O 1
ATOM 716 N N . PRO A 1 102 ? 25.336 25.734 -26.296 1.00 60.62 102 PRO A N 1
ATOM 717 C CA . PRO A 1 102 ? 25.066 25.378 -24.911 1.00 60.62 102 PRO A CA 1
ATOM 718 C C . PRO A 1 102 ? 23.635 24.843 -24.805 1.00 60.62 102 PRO A C 1
ATOM 720 O O . PRO A 1 102 ? 22.662 25.583 -24.954 1.00 60.62 102 PRO A O 1
ATOM 723 N N . ALA A 1 103 ? 23.505 23.535 -24.595 1.00 66.19 103 ALA A N 1
ATOM 724 C CA . ALA A 1 103 ? 22.227 22.904 -24.325 1.00 66.19 103 ALA A CA 1
ATOM 725 C C . ALA A 1 103 ? 21.877 23.175 -22.863 1.00 66.19 103 ALA A C 1
ATOM 727 O O . ALA A 1 103 ? 22.594 22.770 -21.949 1.00 66.19 103 ALA A O 1
ATOM 728 N N . ARG A 1 104 ? 20.779 23.894 -22.633 1.00 72.56 104 ARG A N 1
ATOM 729 C CA . ARG A 1 104 ? 20.255 24.119 -21.288 1.00 72.56 104 ARG A CA 1
ATOM 730 C C . ARG A 1 104 ? 19.256 23.015 -20.977 1.00 72.56 104 ARG A C 1
ATOM 732 O O . ARG A 1 104 ? 18.326 22.801 -21.750 1.00 72.56 104 ARG A O 1
ATOM 739 N N . ALA A 1 105 ? 19.434 22.332 -19.850 1.00 72.81 105 ALA A N 1
ATOM 740 C CA . ALA A 1 105 ? 18.436 21.391 -19.364 1.00 72.81 105 ALA A CA 1
ATOM 741 C C . ALA A 1 105 ? 17.121 22.146 -19.112 1.00 72.81 105 ALA A C 1
ATOM 743 O O . ALA A 1 105 ? 17.072 23.075 -18.303 1.00 72.81 105 ALA A O 1
ATOM 744 N N . VAL A 1 106 ? 16.066 21.766 -19.829 1.00 71.94 106 VAL A N 1
ATOM 745 C CA . VAL A 1 106 ? 14.711 22.266 -19.593 1.00 71.94 106 VAL A CA 1
ATOM 746 C C . VAL A 1 106 ? 13.975 21.199 -18.797 1.00 71.94 106 VAL A C 1
ATOM 748 O O . VAL A 1 106 ? 13.759 20.091 -19.281 1.00 71.94 106 VAL A O 1
ATOM 751 N N . GLY A 1 107 ? 13.601 21.527 -17.561 1.00 63.09 107 GLY A N 1
ATOM 752 C CA . GLY A 1 107 ? 12.751 20.664 -16.752 1.00 63.09 107 GLY A CA 1
ATOM 753 C C . GLY A 1 107 ? 11.343 20.636 -17.334 1.00 63.09 107 GLY A C 1
ATOM 754 O O . GLY A 1 107 ? 10.567 21.569 -17.132 1.00 63.09 107 GLY A O 1
ATOM 755 N N . VAL A 1 108 ? 11.001 19.575 -18.057 1.00 68.25 108 VAL A N 1
ATOM 756 C CA . VAL A 1 108 ? 9.616 19.327 -18.464 1.00 68.25 108 VAL A CA 1
ATOM 757 C C . VAL A 1 108 ? 8.890 18.722 -17.266 1.00 68.25 108 VAL A C 1
ATOM 759 O O . VAL A 1 108 ? 9.368 17.759 -16.666 1.00 68.25 108 VAL A O 1
ATOM 762 N N . ARG A 1 109 ? 7.731 19.277 -16.887 1.00 62.44 109 ARG A N 1
ATOM 763 C CA . ARG A 1 109 ? 6.862 18.606 -15.911 1.00 62.44 109 ARG A CA 1
ATOM 764 C C . ARG A 1 109 ? 6.423 17.277 -16.520 1.00 62.44 109 ARG A C 1
ATOM 766 O O . ARG A 1 109 ? 5.702 17.278 -17.514 1.00 62.44 109 ARG A O 1
ATOM 773 N N . GLY A 1 110 ? 6.878 16.172 -15.934 1.00 67.19 110 GLY A N 1
ATOM 774 C CA . GLY A 1 110 ? 6.512 14.832 -16.382 1.00 67.19 110 GLY A CA 1
ATOM 775 C C . GLY A 1 110 ? 4.994 14.655 -16.431 1.00 67.19 110 GLY A C 1
ATOM 776 O O . GLY A 1 110 ? 4.267 15.125 -15.548 1.00 67.19 110 GLY A O 1
ATOM 777 N N . VAL A 1 111 ? 4.511 13.990 -17.479 1.00 78.50 111 VAL A N 1
ATOM 778 C CA . VAL A 1 111 ? 3.117 13.541 -17.564 1.00 78.50 111 VAL A CA 1
ATOM 779 C C . VAL A 1 111 ? 2.912 12.461 -16.499 1.00 78.50 111 VAL A C 1
ATOM 781 O O . VAL A 1 111 ? 3.816 11.663 -16.254 1.00 78.50 111 VAL A O 1
ATOM 784 N N . ARG A 1 112 ? 1.746 12.436 -15.837 1.00 80.75 112 ARG A N 1
ATOM 785 C CA . ARG A 1 112 ? 1.415 11.338 -14.911 1.00 80.75 112 ARG A CA 1
ATOM 786 C C . ARG A 1 112 ? 1.472 10.007 -15.653 1.00 80.75 112 ARG A C 1
ATOM 788 O O . ARG A 1 112 ? 0.846 9.873 -16.701 1.00 80.75 112 ARG A O 1
ATOM 795 N N . ALA A 1 113 ? 2.161 9.037 -15.070 1.00 87.94 113 ALA A N 1
ATOM 796 C CA . ALA A 1 113 ? 2.277 7.696 -15.620 1.00 87.94 113 ALA A CA 1
ATOM 797 C C . ALA A 1 113 ? 0.995 6.879 -15.401 1.00 87.94 113 ALA A C 1
ATOM 799 O O . ALA A 1 113 ? 0.695 6.001 -16.203 1.00 87.94 113 ALA A O 1
ATOM 800 N N . LEU A 1 114 ? 0.222 7.163 -14.342 1.00 90.12 114 LEU A N 1
ATOM 801 C CA . LEU A 1 114 ? -1.025 6.465 -14.039 1.00 90.12 114 LEU A CA 1
ATOM 802 C C . LEU A 1 114 ? -2.238 7.205 -14.636 1.00 90.12 114 LEU A C 1
ATOM 804 O O . LEU A 1 114 ? -2.725 8.179 -14.040 1.00 90.12 114 LEU A O 1
ATOM 808 N N . PRO A 1 115 ? -2.794 6.744 -15.772 1.00 86.62 115 PRO A N 1
ATOM 809 C CA . PRO A 1 115 ? -3.990 7.345 -16.344 1.00 86.62 115 PRO A CA 1
ATOM 810 C C . PRO A 1 115 ? -5.217 7.089 -15.459 1.00 86.62 115 PRO A C 1
ATOM 812 O O . PRO A 1 115 ? -5.273 6.153 -14.662 1.00 86.62 115 PRO A O 1
ATOM 815 N N . GLY A 1 116 ? -6.246 7.929 -15.601 1.00 87.88 116 GLY A N 1
ATOM 816 C CA . GLY A 1 116 ? -7.572 7.624 -15.054 1.00 87.88 116 GLY A CA 1
ATOM 817 C C . GLY A 1 116 ? -7.651 7.502 -13.526 1.00 87.88 116 GLY A C 1
ATOM 818 O O . GLY A 1 116 ? -8.570 6.862 -13.017 1.00 87.88 116 GLY A O 1
ATOM 819 N N . THR A 1 117 ? -6.750 8.145 -12.773 1.00 89.38 117 THR A N 1
ATOM 820 C CA . THR A 1 117 ? -6.643 8.018 -11.304 1.00 89.38 117 THR A CA 1
ATOM 821 C C . THR A 1 117 ? -7.987 8.165 -10.575 1.00 89.38 117 THR A C 1
ATOM 823 O O . THR A 1 117 ? -8.265 7.454 -9.614 1.00 89.38 117 THR A O 1
ATOM 826 N N . ARG A 1 118 ? -8.868 9.064 -11.042 1.00 90.94 118 ARG A N 1
ATOM 827 C CA . ARG A 1 118 ? -10.210 9.267 -10.464 1.00 90.94 118 ARG A CA 1
ATOM 828 C C . ARG A 1 118 ? -11.128 8.056 -10.643 1.00 90.94 118 ARG A C 1
ATOM 830 O O . ARG A 1 118 ? -11.879 7.735 -9.725 1.00 90.94 118 ARG A O 1
ATOM 837 N N . GLY A 1 119 ? -11.082 7.412 -11.809 1.00 94.06 119 GLY A N 1
ATOM 838 C CA . GLY A 1 119 ? -11.843 6.194 -12.088 1.00 94.06 119 GLY A CA 1
ATOM 839 C C . GLY A 1 119 ? -11.386 5.057 -11.183 1.00 94.06 119 GLY A C 1
ATOM 840 O O . GLY A 1 119 ? -12.211 4.435 -10.518 1.00 94.06 119 GLY A O 1
ATOM 841 N N . LEU A 1 120 ? -10.069 4.887 -11.045 1.00 91.75 120 LEU A N 1
ATOM 842 C CA . LEU A 1 120 ? -9.491 3.872 -10.167 1.00 91.75 120 LEU A CA 1
ATOM 843 C C . LEU A 1 120 ? -9.843 4.119 -8.688 1.00 91.75 120 LEU A C 1
ATOM 845 O O . LEU A 1 120 ? -10.282 3.204 -7.995 1.00 91.75 120 LEU A O 1
ATOM 849 N N . SER A 1 121 ? -9.789 5.370 -8.215 1.00 91.50 121 SER A N 1
ATOM 850 C CA . SER A 1 121 ? -10.258 5.727 -6.865 1.00 91.50 121 SER A CA 1
ATOM 851 C C . SER A 1 121 ? -11.725 5.361 -6.623 1.00 91.50 121 SER A C 1
ATOM 853 O O . SER A 1 121 ? -12.078 4.910 -5.531 1.00 91.50 121 SER A O 1
ATOM 855 N N . ARG A 1 122 ? -12.596 5.559 -7.624 1.00 93.81 122 ARG A N 1
ATOM 856 C CA . ARG A 1 122 ? -14.015 5.180 -7.535 1.00 93.81 122 ARG A CA 1
ATOM 857 C C . ARG A 1 122 ? -14.181 3.663 -7.500 1.00 93.81 122 ARG A C 1
ATOM 859 O O . ARG A 1 122 ? -14.935 3.181 -6.661 1.00 93.81 122 ARG A O 1
ATOM 866 N N . ALA A 1 123 ? -13.444 2.934 -8.337 1.00 93.56 123 ALA A N 1
ATOM 867 C CA . ALA A 1 123 ? -13.467 1.472 -8.378 1.00 93.56 123 ALA A CA 1
ATOM 868 C C . ALA A 1 123 ? -13.005 0.836 -7.055 1.00 93.56 123 ALA A C 1
ATOM 870 O O . ALA A 1 123 ? -13.538 -0.189 -6.648 1.00 93.56 123 ALA A O 1
ATOM 871 N N . LEU A 1 124 ? -12.077 1.476 -6.336 1.00 91.94 124 LEU A N 1
ATOM 872 C CA . LEU A 1 124 ? -11.596 1.011 -5.028 1.00 91.94 124 LEU A CA 1
ATOM 873 C C . LEU A 1 124 ? -12.497 1.423 -3.851 1.00 91.94 124 LEU A C 1
ATOM 875 O O . LEU A 1 124 ? -12.322 0.934 -2.734 1.00 91.94 124 LEU A O 1
ATOM 879 N N . ARG A 1 125 ? -13.471 2.322 -4.052 1.00 91.69 125 ARG A N 1
ATOM 880 C CA . ARG A 1 125 ? -14.369 2.809 -2.987 1.00 91.69 125 ARG A CA 1
ATOM 881 C C . ARG A 1 125 ? -15.111 1.690 -2.231 1.00 91.69 125 ARG A C 1
ATOM 883 O O . ARG A 1 125 ? -15.201 1.820 -1.010 1.00 91.69 125 ARG A O 1
ATOM 890 N N . PRO A 1 126 ? -15.595 0.602 -2.868 1.00 93.12 126 PRO A N 1
ATOM 891 C CA . PRO A 1 126 ? -16.246 -0.509 -2.165 1.00 93.12 126 PRO A CA 1
ATOM 892 C C . PRO A 1 126 ? -15.354 -1.195 -1.123 1.00 93.12 126 PRO A C 1
ATOM 894 O O . PRO A 1 126 ? -15.862 -1.726 -0.137 1.00 93.12 126 PRO A O 1
ATOM 897 N N . LEU A 1 127 ? -14.028 -1.131 -1.289 1.00 93.44 127 LEU A N 1
ATOM 898 C CA . LEU A 1 127 ? -13.066 -1.690 -0.339 1.00 93.44 127 LEU A CA 1
ATOM 899 C C . LEU A 1 127 ? -12.917 -0.832 0.924 1.00 93.44 127 LEU A C 1
ATOM 901 O O . LEU A 1 127 ? -12.276 -1.254 1.879 1.00 93.44 127 LEU A O 1
ATOM 905 N N . ARG A 1 128 ? -13.489 0.374 0.977 1.00 91.88 128 ARG A N 1
ATOM 906 C CA . ARG A 1 128 ? -13.315 1.306 2.098 1.00 91.88 128 ARG A CA 1
ATOM 907 C C . ARG A 1 128 ? -14.303 1.028 3.234 1.00 91.88 128 ARG A C 1
ATOM 909 O O . ARG A 1 128 ? -15.118 1.881 3.579 1.00 91.88 128 ARG A O 1
ATOM 916 N N . ARG A 1 129 ? -14.226 -0.170 3.818 1.00 93.31 129 ARG A N 1
ATOM 917 C CA . ARG A 1 129 ? -15.055 -0.595 4.959 1.00 93.31 129 ARG A CA 1
ATOM 918 C C . ARG A 1 129 ? -14.326 -0.393 6.284 1.00 93.31 129 ARG A C 1
ATOM 920 O O . ARG A 1 129 ? -13.104 -0.532 6.357 1.00 93.31 129 ARG A O 1
ATOM 927 N N . SER A 1 130 ? -15.086 -0.017 7.310 1.00 94.50 130 SER A N 1
ATOM 928 C CA . SER A 1 130 ? -14.605 0.101 8.687 1.00 94.50 130 SER A CA 1
ATOM 929 C C . SER A 1 130 ? -15.149 -1.058 9.511 1.00 94.50 130 SER A C 1
ATOM 931 O O . SER A 1 130 ? -16.331 -1.371 9.391 1.00 94.50 130 SER A O 1
ATOM 933 N N . VAL A 1 131 ? -14.307 -1.668 10.338 1.00 94.25 131 VAL A N 1
ATOM 934 C CA . VAL A 1 131 ? -14.668 -2.747 11.267 1.00 94.25 131 VAL A CA 1
ATOM 935 C C . VAL A 1 131 ? -14.138 -2.427 12.669 1.00 94.25 131 VAL A C 1
ATOM 937 O O . VAL A 1 131 ? -13.179 -1.657 12.785 1.00 94.25 131 VAL A O 1
ATOM 940 N N . PRO A 1 132 ? -14.743 -2.970 13.739 1.00 95.69 132 PRO A N 1
ATOM 941 C CA . PRO A 1 132 ? -14.162 -2.912 15.076 1.00 95.69 132 PRO A CA 1
ATOM 942 C C . PRO A 1 132 ? -12.773 -3.562 15.084 1.00 95.69 132 PRO A C 1
ATOM 944 O O . PRO A 1 132 ? -12.606 -4.679 14.592 1.00 95.69 132 PRO A O 1
ATOM 947 N N . SER A 1 133 ? -11.772 -2.866 15.620 1.00 93.50 133 SER A N 1
ATOM 948 C CA . SER A 1 133 ? -10.428 -3.421 15.763 1.00 93.50 133 SER A CA 1
ATOM 949 C C . SER A 1 133 ? -10.415 -4.570 16.769 1.00 93.50 133 SER A C 1
ATOM 951 O O . SER A 1 133 ? -11.094 -4.529 17.792 1.00 93.50 133 SER A O 1
ATOM 953 N N . ARG A 1 134 ? -9.608 -5.594 16.487 1.00 91.69 134 ARG A N 1
ATOM 954 C CA . ARG A 1 134 ? -9.402 -6.740 17.390 1.00 91.69 134 ARG A CA 1
ATOM 955 C C . ARG A 1 134 ? -8.283 -6.506 18.403 1.00 91.69 134 ARG A C 1
ATOM 957 O O . ARG A 1 134 ? -8.164 -7.270 19.351 1.00 91.69 134 ARG A O 1
ATOM 964 N N . THR A 1 135 ? -7.440 -5.502 18.174 1.00 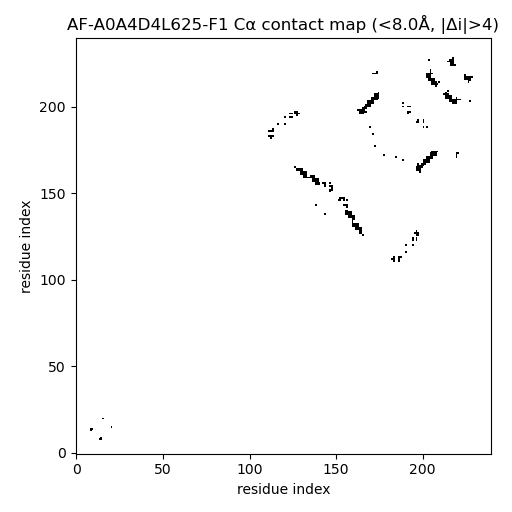92.81 135 THR A N 1
ATOM 965 C CA . THR A 1 135 ? -6.215 -5.260 18.953 1.00 92.81 135 THR A CA 1
ATOM 966 C C . THR A 1 135 ? -6.117 -3.833 19.478 1.00 92.81 135 THR A C 1
ATOM 968 O O . THR A 1 135 ? -5.374 -3.585 20.421 1.00 92.81 135 THR A O 1
ATOM 971 N N . SER A 1 136 ? -6.859 -2.885 18.898 1.00 93.19 136 SER A N 1
ATOM 972 C CA . SER A 1 136 ? -6.861 -1.490 19.326 1.00 93.19 136 SER A CA 1
ATOM 973 C C . SER A 1 136 ? -8.171 -1.133 20.017 1.00 93.19 136 SER A C 1
ATOM 975 O O . SER A 1 136 ? -9.230 -1.072 19.392 1.00 93.19 136 SER A O 1
ATOM 977 N N . PHE A 1 137 ? -8.083 -0.841 21.310 1.00 95.81 137 PHE A N 1
ATOM 978 C CA . PHE A 1 137 ? -9.211 -0.431 22.137 1.00 95.81 137 PHE A CA 1
ATOM 979 C C . PHE A 1 137 ? -9.001 0.997 22.646 1.00 95.81 137 PHE A C 1
ATOM 981 O O . PHE A 1 137 ? -7.880 1.505 22.709 1.00 95.81 137 PHE A O 1
ATOM 988 N N . ARG A 1 138 ? -10.099 1.677 22.965 1.00 96.12 138 ARG A N 1
ATOM 989 C CA . ARG A 1 138 ? -10.103 2.955 23.681 1.00 96.12 138 ARG A CA 1
ATOM 990 C C . ARG A 1 138 ? -11.031 2.849 24.877 1.00 96.12 138 ARG A C 1
ATOM 992 O O . ARG A 1 138 ? -12.016 2.120 24.808 1.00 96.12 138 ARG A O 1
ATOM 999 N N . VAL A 1 139 ? -10.738 3.614 25.916 1.00 96.75 139 VAL A N 1
ATOM 1000 C CA . VAL A 1 139 ? -11.651 3.776 27.045 1.00 96.75 139 VAL A CA 1
ATOM 1001 C C . VAL A 1 139 ? -12.942 4.431 26.554 1.00 96.75 139 VAL A C 1
ATOM 1003 O O . VAL A 1 139 ? -12.917 5.352 25.728 1.00 96.75 139 VAL A O 1
ATOM 1006 N N . ASP A 1 140 ? -14.074 3.901 26.996 1.00 96.25 140 ASP A N 1
ATOM 1007 C CA . ASP A 1 140 ? -15.356 4.581 26.928 1.00 96.25 140 ASP A CA 1
ATOM 1008 C C . ASP A 1 140 ? -15.564 5.307 28.257 1.00 96.25 140 ASP A C 1
ATOM 1010 O O . ASP A 1 140 ? -15.966 4.709 29.250 1.00 96.25 140 ASP A O 1
ATOM 1014 N N . GLU A 1 141 ? -15.183 6.584 28.291 1.00 96.94 141 GLU A N 1
ATOM 1015 C CA . GLU A 1 141 ? -15.194 7.403 29.508 1.00 96.94 141 GLU A CA 1
ATOM 1016 C C . GLU A 1 141 ? -16.597 7.510 30.110 1.00 96.94 141 GLU A C 1
ATOM 1018 O O . GLU A 1 141 ? -16.745 7.424 31.325 1.00 96.94 141 GLU A O 1
ATOM 1023 N N . THR A 1 142 ? -17.624 7.634 29.265 1.00 97.25 142 THR A N 1
ATOM 1024 C CA . THR A 1 142 ? -19.020 7.716 29.702 1.00 97.25 142 THR A CA 1
ATOM 1025 C C . THR A 1 142 ? -19.470 6.395 30.312 1.00 97.25 142 THR A C 1
ATOM 1027 O O . THR A 1 142 ? -19.901 6.387 31.459 1.00 97.25 142 THR A O 1
ATOM 1030 N N . ALA A 1 143 ? -19.270 5.275 29.608 1.00 95.81 143 ALA A N 1
ATOM 1031 C CA . ALA A 1 143 ? -19.652 3.962 30.134 1.00 95.81 143 ALA A CA 1
ATOM 1032 C C . ALA A 1 143 ? -18.846 3.578 31.387 1.00 95.81 143 ALA A C 1
ATOM 1034 O O . ALA A 1 143 ? -19.354 2.911 32.278 1.00 95.81 143 ALA A O 1
ATOM 1035 N N . THR A 1 144 ? -17.591 4.025 31.474 1.00 97.31 144 THR A N 1
ATOM 1036 C CA . THR A 1 144 ? -16.753 3.851 32.667 1.00 97.31 144 THR A CA 1
ATOM 1037 C C . THR A 1 144 ? -17.303 4.651 33.848 1.00 97.31 144 THR A C 1
ATOM 1039 O O . THR A 1 144 ? -17.426 4.112 34.942 1.00 97.31 144 THR A O 1
ATOM 1042 N N . ALA A 1 145 ? -17.667 5.922 33.650 1.00 96.81 145 ALA A N 1
ATOM 1043 C CA . ALA A 1 145 ? -18.241 6.753 34.708 1.00 96.81 145 ALA A CA 1
ATOM 1044 C C . ALA A 1 145 ? -19.592 6.212 35.197 1.00 96.81 145 ALA A C 1
ATOM 1046 O O . ALA A 1 145 ? -19.825 6.172 36.402 1.00 96.81 145 ALA A O 1
ATOM 1047 N N . GLU A 1 146 ? -20.448 5.759 34.278 1.00 97.25 146 GLU A N 1
ATOM 1048 C CA . GLU A 1 146 ? -21.723 5.108 34.597 1.00 97.25 146 GLU A CA 1
ATOM 1049 C C . GLU A 1 146 ? -21.500 3.811 35.380 1.00 97.25 146 GLU A C 1
ATOM 1051 O O . GLU A 1 146 ? -22.060 3.650 36.460 1.00 97.25 146 GLU A O 1
ATOM 1056 N N . TRP A 1 147 ? -20.599 2.940 34.916 1.00 96.50 147 TRP A N 1
ATOM 1057 C CA . TRP A 1 147 ? -20.254 1.701 35.615 1.00 96.50 147 TRP A CA 1
ATOM 1058 C C . TRP A 1 147 ? -19.770 1.955 37.045 1.00 96.50 147 TRP A C 1
ATOM 1060 O O . TRP A 1 147 ? -20.220 1.295 37.983 1.00 96.50 147 TRP A O 1
ATOM 1070 N N . ILE A 1 148 ? -18.877 2.930 37.232 1.00 97.38 148 ILE A N 1
ATOM 1071 C CA . ILE A 1 148 ? -18.369 3.307 38.556 1.00 97.38 148 ILE A CA 1
ATOM 1072 C C . ILE A 1 148 ? -19.496 3.884 39.419 1.00 97.38 148 ILE A C 1
ATOM 1074 O O . ILE A 1 148 ? -19.579 3.556 40.600 1.00 97.38 148 ILE A O 1
ATOM 1078 N N . ALA A 1 149 ? -20.365 4.726 38.857 1.00 96.88 149 ALA A N 1
ATOM 1079 C CA . ALA A 1 149 ? -21.485 5.314 39.587 1.00 96.88 149 ALA A CA 1
ATOM 1080 C C . ALA A 1 149 ? -22.510 4.258 40.035 1.00 96.88 149 ALA A C 1
ATOM 1082 O O . ALA A 1 149 ? -23.041 4.357 41.139 1.00 96.88 149 ALA A O 1
ATOM 1083 N N . GLU A 1 150 ? -22.767 3.246 39.205 1.00 96.75 150 GLU A N 1
ATOM 1084 C CA . GLU A 1 150 ? -23.729 2.177 39.486 1.00 96.75 150 GLU A CA 1
ATOM 1085 C C . GLU A 1 150 ? -23.173 1.104 40.430 1.00 96.75 150 GLU A C 1
ATOM 1087 O O . GLU A 1 150 ? -23.885 0.626 41.312 1.00 96.75 150 GLU A O 1
ATOM 1092 N N . THR A 1 151 ? -21.908 0.711 40.260 1.00 96.12 151 THR A N 1
ATOM 1093 C CA . THR A 1 151 ? -21.311 -0.423 40.991 1.00 96.12 151 THR A CA 1
ATOM 1094 C C . THR A 1 151 ? -20.427 -0.007 42.165 1.00 96.12 151 THR A C 1
ATOM 1096 O O . THR A 1 151 ? -20.157 -0.822 43.047 1.00 96.12 151 THR A O 1
ATOM 1099 N N . GLY A 1 152 ? -19.935 1.236 42.180 1.00 94.81 152 GLY A N 1
ATOM 1100 C CA . GLY A 1 152 ? -18.923 1.717 43.125 1.00 94.81 152 GLY A CA 1
ATOM 1101 C C . GLY A 1 152 ? -17.522 1.131 42.905 1.00 94.81 152 GLY A C 1
ATOM 1102 O O . GLY A 1 152 ? -16.615 1.416 43.689 1.00 94.81 152 GLY A O 1
ATOM 1103 N N . LEU A 1 153 ? -17.321 0.312 41.866 1.00 95.38 153 LEU A N 1
ATOM 1104 C CA . LEU A 1 153 ? -16.051 -0.351 41.575 1.00 95.38 153 LEU A CA 1
ATOM 1105 C C . LEU A 1 153 ? -15.262 0.425 40.510 1.00 95.38 153 LEU A C 1
ATOM 1107 O O . LEU A 1 153 ? -15.825 0.741 39.462 1.00 95.38 153 LEU A O 1
ATOM 1111 N N . PRO A 1 154 ? -13.959 0.695 40.720 1.00 91.00 154 PRO A N 1
ATOM 1112 C CA . PRO A 1 154 ? -13.125 1.412 39.761 1.00 91.00 154 PRO A CA 1
ATOM 1113 C C . PRO A 1 154 ? -12.650 0.479 38.637 1.00 91.00 154 PRO A C 1
ATOM 1115 O O . PRO A 1 154 ? -11.487 0.080 38.608 1.00 91.00 154 PRO A O 1
ATOM 1118 N N . ASP A 1 155 ? -13.552 0.122 37.722 1.00 95.19 155 ASP A N 1
ATOM 1119 C CA . ASP A 1 155 ? -13.227 -0.647 36.514 1.00 95.19 155 ASP A CA 1
ATOM 1120 C C . ASP A 1 155 ? -13.446 0.178 35.239 1.00 95.19 155 ASP A C 1
ATOM 1122 O O . ASP A 1 155 ? -14.277 1.085 35.208 1.00 95.19 155 ASP A O 1
ATOM 1126 N N . VAL A 1 156 ? -12.673 -0.119 34.192 1.00 95.62 156 VAL A N 1
ATOM 1127 C CA . VAL A 1 156 ? -12.616 0.660 32.949 1.00 95.62 156 VAL A CA 1
ATOM 1128 C C . VAL A 1 156 ? -13.310 -0.083 31.817 1.00 95.62 156 VAL A C 1
ATOM 1130 O O . VAL A 1 156 ? -12.882 -1.156 31.391 1.00 95.62 156 VAL A O 1
ATOM 1133 N N . VAL A 1 157 ? -14.325 0.548 31.231 1.00 96.69 157 VAL A N 1
ATOM 1134 C CA . VAL A 1 157 ? -15.042 -0.010 30.084 1.00 96.69 157 VAL A CA 1
ATOM 1135 C C . VAL A 1 157 ? -14.291 0.326 28.796 1.00 96.69 157 VAL A C 1
ATOM 1137 O O . VAL A 1 157 ? -14.066 1.490 28.457 1.00 96.69 157 VAL A O 1
ATOM 1140 N N . LEU A 1 158 ? -13.894 -0.704 28.045 1.00 96.81 158 LEU A N 1
ATOM 1141 C CA . LEU A 1 158 ? -13.173 -0.564 26.779 1.00 96.81 158 LEU A CA 1
ATOM 1142 C C . LEU A 1 158 ? -14.097 -0.775 25.578 1.00 96.81 158 LEU A C 1
ATOM 1144 O O . LEU A 1 158 ? -14.882 -1.718 25.531 1.00 96.81 158 LEU A O 1
ATOM 1148 N N . ARG A 1 159 ? -13.921 0.048 24.539 1.00 95.94 159 ARG A N 1
ATOM 1149 C CA . ARG A 1 159 ? -14.561 -0.135 23.230 1.00 95.94 159 ARG A CA 1
ATOM 1150 C C . ARG A 1 159 ? -13.533 -0.246 22.100 1.00 95.94 159 ARG A C 1
ATOM 1152 O O . ARG A 1 159 ? -12.549 0.503 22.094 1.00 95.94 159 ARG A O 1
ATOM 1159 N N . PRO A 1 160 ? -13.750 -1.123 21.104 1.00 96.19 160 PRO A N 1
ATOM 1160 C CA . PRO A 1 160 ? -12.878 -1.212 19.937 1.00 96.19 160 PRO A CA 1
ATOM 1161 C C . PRO A 1 160 ? -12.752 0.126 19.199 1.00 96.19 160 PRO A C 1
ATOM 1163 O O . PRO A 1 160 ? -13.739 0.840 18.995 1.00 96.19 160 PRO A O 1
ATOM 1166 N N . ARG A 1 161 ? -11.545 0.463 18.735 1.00 95.31 161 ARG A N 1
ATOM 1167 C CA . ARG A 1 161 ? -11.363 1.556 17.771 1.00 95.31 161 ARG A CA 1
ATOM 1168 C C . ARG A 1 161 ? -11.802 1.094 16.374 1.00 95.31 161 ARG A C 1
ATOM 1170 O O . ARG A 1 161 ? -11.549 -0.054 16.015 1.00 95.31 161 ARG A O 1
ATOM 1177 N N . PRO A 1 162 ? -12.436 1.956 15.562 1.00 94.06 162 PRO A N 1
ATOM 1178 C CA . PRO A 1 162 ? -12.725 1.621 14.172 1.00 94.06 162 PRO A CA 1
ATOM 1179 C C . PRO A 1 162 ? -11.424 1.548 13.358 1.00 94.06 162 PRO A C 1
ATOM 1181 O O . PRO A 1 162 ? -10.625 2.482 13.377 1.00 94.06 162 PRO A O 1
ATOM 1184 N N . GLU A 1 163 ? -11.230 0.466 12.603 1.00 94.06 163 GLU A N 1
ATOM 1185 C CA . GLU A 1 163 ? -10.106 0.301 11.674 1.00 94.06 163 GLU A CA 1
ATOM 1186 C C . GLU A 1 163 ? -10.570 -0.152 10.285 1.00 94.06 163 GLU A C 1
ATOM 1188 O O . GLU A 1 163 ? -11.714 -0.562 10.082 1.00 94.06 163 GLU A O 1
ATOM 1193 N N . ARG A 1 164 ? -9.683 -0.069 9.292 1.00 94.69 164 ARG A N 1
ATOM 1194 C CA . ARG A 1 164 ? -9.956 -0.601 7.952 1.00 94.69 164 ARG A CA 1
ATOM 1195 C C . ARG A 1 164 ? -9.850 -2.124 7.946 1.00 94.69 164 ARG A C 1
ATOM 1197 O O . ARG A 1 164 ? -8.943 -2.690 8.541 1.00 94.69 164 ARG A O 1
ATOM 1204 N N . TRP A 1 165 ? -10.754 -2.779 7.224 1.00 93.88 165 TRP A N 1
ATOM 1205 C CA . TRP A 1 165 ? -10.856 -4.244 7.211 1.00 93.88 165 TRP A CA 1
ATOM 1206 C C . TRP A 1 165 ? -9.742 -4.977 6.441 1.00 93.88 165 TRP A C 1
ATOM 1208 O O . TRP A 1 165 ? -9.495 -6.149 6.712 1.00 93.88 165 TRP A O 1
ATOM 1218 N N . LEU A 1 166 ? -9.062 -4.310 5.499 1.00 95.12 166 LEU A N 1
ATOM 1219 C CA . LEU A 1 166 ? -8.061 -4.928 4.618 1.00 95.12 166 LEU A CA 1
ATOM 1220 C C . LEU A 1 166 ? -6.671 -4.328 4.807 1.00 95.12 166 LEU A C 1
ATOM 1222 O O . LEU A 1 166 ? -6.528 -3.157 5.132 1.00 95.12 166 LEU A O 1
ATOM 1226 N N . SER A 1 167 ? -5.645 -5.113 4.503 1.00 94.75 167 SER A N 1
ATOM 1227 C CA . SER A 1 167 ? -4.262 -4.665 4.316 1.00 94.75 167 SER A CA 1
ATOM 1228 C C . SER A 1 167 ? -3.836 -5.006 2.887 1.00 94.75 167 SER A C 1
ATOM 1230 O O . SER A 1 167 ? -4.296 -6.010 2.350 1.00 94.75 167 SER A O 1
ATOM 1232 N N . VAL A 1 168 ? -2.961 -4.205 2.277 1.00 96.12 168 VAL A N 1
ATOM 1233 C CA . VAL A 1 168 ? -2.448 -4.456 0.919 1.00 96.12 168 VAL A CA 1
ATOM 1234 C C . VAL A 1 168 ? -0.923 -4.508 0.906 1.00 96.12 168 VAL A C 1
ATOM 1236 O O . VAL A 1 168 ? -0.253 -3.739 1.601 1.00 96.12 168 VAL A O 1
ATOM 1239 N N . ALA A 1 169 ? -0.383 -5.429 0.111 1.00 96.69 169 ALA A N 1
ATOM 1240 C CA . ALA A 1 169 ? 1.028 -5.507 -0.234 1.00 96.69 169 ALA A CA 1
ATOM 1241 C C . ALA A 1 169 ? 1.171 -5.268 -1.743 1.00 96.69 169 ALA A C 1
ATOM 1243 O O . ALA A 1 169 ? 0.629 -6.026 -2.540 1.00 96.69 169 ALA A O 1
ATOM 1244 N N . LEU A 1 170 ? 1.867 -4.199 -2.120 1.00 96.44 170 LEU A N 1
ATOM 1245 C CA . LEU A 1 170 ? 2.247 -3.899 -3.495 1.00 96.44 170 LEU A CA 1
ATOM 1246 C C . LEU A 1 170 ? 3.638 -4.485 -3.744 1.00 96.44 170 LEU A C 1
ATOM 1248 O O . LEU A 1 170 ? 4.608 -4.030 -3.143 1.00 96.44 170 LEU A O 1
ATOM 1252 N N . ILE A 1 171 ? 3.725 -5.489 -4.606 1.00 95.81 171 ILE A N 1
ATOM 1253 C CA . ILE A 1 171 ? 4.993 -6.092 -5.021 1.00 95.81 171 ILE A CA 1
ATOM 1254 C C . ILE A 1 171 ? 5.349 -5.497 -6.381 1.00 95.81 171 ILE A C 1
ATOM 1256 O O . ILE A 1 171 ? 4.518 -5.496 -7.287 1.00 95.81 171 ILE A O 1
ATOM 1260 N N . VAL A 1 172 ? 6.546 -4.937 -6.486 1.00 94.44 172 VAL A N 1
ATOM 1261 C CA . VAL A 1 172 ? 7.037 -4.231 -7.669 1.00 94.44 172 VAL A CA 1
ATOM 1262 C C . VAL A 1 172 ? 8.261 -4.975 -8.168 1.00 94.44 172 VAL A C 1
ATOM 1264 O O . VAL A 1 172 ? 9.160 -5.220 -7.376 1.00 94.44 172 VAL A O 1
ATOM 1267 N N . ASP A 1 173 ? 8.288 -5.351 -9.442 1.00 91.12 173 ASP A N 1
ATOM 1268 C CA . ASP A 1 173 ? 9.492 -5.927 -10.043 1.00 91.12 173 ASP A CA 1
ATOM 1269 C C . ASP A 1 173 ? 10.650 -4.910 -9.999 1.00 91.12 173 ASP A C 1
ATOM 1271 O O . ASP A 1 173 ? 10.442 -3.712 -10.195 1.00 91.12 173 ASP A O 1
ATOM 1275 N N . ASP A 1 174 ? 11.854 -5.384 -9.691 1.00 88.31 174 ASP A N 1
ATOM 1276 C CA . ASP A 1 174 ? 13.076 -4.580 -9.570 1.00 88.31 174 ASP A CA 1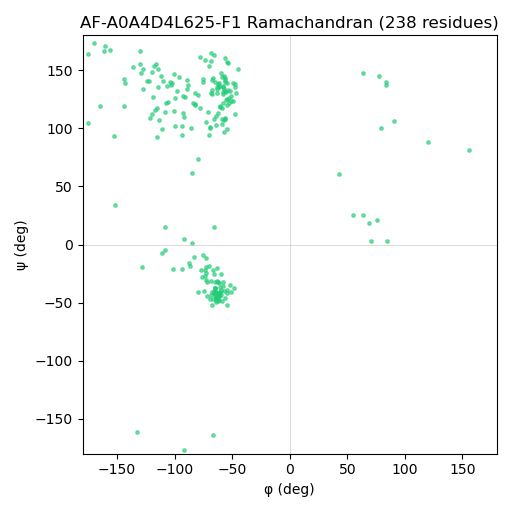
ATOM 1277 C C . ASP A 1 174 ? 14.054 -4.832 -10.739 1.00 88.31 174 ASP A C 1
ATOM 1279 O O . ASP A 1 174 ? 15.227 -4.460 -10.665 1.00 88.31 174 ASP A O 1
ATOM 1283 N N . GLY A 1 175 ? 13.595 -5.453 -11.829 1.00 85.44 175 GLY A N 1
ATOM 1284 C CA . GLY A 1 175 ? 14.406 -5.746 -13.006 1.00 85.44 175 GLY A CA 1
ATOM 1285 C C . GLY A 1 175 ? 14.823 -4.498 -13.805 1.00 85.44 175 GLY A C 1
ATOM 1286 O O . GLY A 1 175 ? 14.238 -3.421 -13.661 1.00 85.44 175 GLY A O 1
ATOM 1287 N N . PRO A 1 176 ? 15.810 -4.610 -14.716 1.00 83.00 176 PRO A N 1
ATOM 1288 C CA . PRO A 1 176 ? 16.332 -3.465 -15.475 1.00 83.00 176 PRO A CA 1
ATOM 1289 C C . PRO A 1 176 ? 15.280 -2.719 -16.313 1.00 83.00 176 PRO A C 1
ATOM 1291 O O . PRO A 1 176 ? 15.354 -1.500 -16.470 1.00 83.00 176 PRO A O 1
ATOM 1294 N N . SER A 1 177 ? 14.264 -3.424 -16.820 1.00 84.44 177 SER A N 1
ATOM 1295 C CA . SER A 1 177 ? 13.156 -2.832 -17.583 1.00 84.44 177 SER A CA 1
ATOM 1296 C C . SER A 1 177 ? 12.273 -1.913 -16.731 1.00 84.44 177 SER A C 1
ATOM 1298 O O . SER A 1 177 ? 11.617 -1.011 -17.261 1.00 84.44 177 SER A O 1
ATOM 1300 N N . MET A 1 178 ? 12.286 -2.084 -15.406 1.00 89.31 178 MET A N 1
ATOM 1301 C CA . MET A 1 178 ? 11.427 -1.342 -14.491 1.00 89.31 178 MET A CA 1
ATOM 1302 C C . MET A 1 178 ? 11.830 0.116 -14.323 1.00 89.31 178 MET A C 1
ATOM 1304 O O . MET A 1 178 ? 11.003 0.891 -13.852 1.00 89.31 178 MET A O 1
ATOM 1308 N N . VAL A 1 179 ? 13.011 0.539 -14.799 1.00 87.19 179 VAL A N 1
ATOM 1309 C CA . VAL A 1 179 ? 13.425 1.957 -14.851 1.00 87.19 179 VAL A CA 1
ATOM 1310 C C . VAL A 1 179 ? 12.360 2.835 -15.520 1.00 87.19 179 VAL A C 1
ATOM 1312 O O . VAL A 1 179 ? 12.041 3.909 -15.010 1.00 87.19 179 VAL A O 1
ATOM 1315 N N . LEU A 1 180 ? 11.739 2.358 -16.605 1.00 88.50 180 LEU A N 1
ATOM 1316 C CA . LEU A 1 180 ? 10.677 3.089 -17.312 1.00 88.50 180 LEU A CA 1
ATOM 1317 C C . LEU A 1 180 ? 9.344 3.116 -16.541 1.00 88.50 180 LEU A C 1
ATOM 1319 O O . LEU A 1 180 ? 8.492 3.969 -16.787 1.00 88.50 180 LEU A O 1
ATOM 1323 N N . TRP A 1 181 ? 9.167 2.204 -15.585 1.00 90.75 181 TRP A N 1
ATOM 1324 C CA . TRP A 1 181 ? 7.925 1.975 -14.847 1.00 90.75 181 TRP A CA 1
ATOM 1325 C C . TRP A 1 181 ? 7.979 2.450 -13.390 1.00 90.75 181 TRP A C 1
ATOM 1327 O O . TRP A 1 181 ? 6.950 2.446 -12.708 1.00 90.75 181 TRP A O 1
ATOM 1337 N N . GLN A 1 182 ? 9.134 2.923 -12.907 1.00 90.12 182 GLN A N 1
ATOM 1338 C CA . GLN A 1 182 ? 9.307 3.409 -11.531 1.00 90.12 182 GLN A CA 1
ATOM 1339 C C . GLN A 1 182 ? 8.283 4.488 -11.174 1.00 90.12 182 GLN A C 1
ATOM 1341 O O . GLN A 1 182 ? 7.687 4.453 -10.094 1.00 90.12 182 GLN A O 1
ATOM 1346 N N . GLN A 1 183 ? 8.023 5.412 -12.105 1.00 90.88 183 GLN A N 1
ATOM 1347 C CA . GLN A 1 183 ? 7.029 6.461 -11.908 1.00 90.88 183 GLN A CA 1
ATOM 1348 C C . GLN A 1 183 ? 5.615 5.878 -11.760 1.00 90.88 183 GLN A C 1
ATOM 1350 O O . GLN A 1 183 ? 4.888 6.272 -10.848 1.00 90.88 183 GLN A O 1
ATOM 1355 N N . LEU A 1 184 ? 5.231 4.908 -12.598 1.00 93.25 184 LEU A N 1
ATOM 1356 C CA . LEU A 1 184 ? 3.930 4.243 -12.498 1.00 93.25 184 LEU A CA 1
ATOM 1357 C C . LEU A 1 184 ? 3.782 3.523 -11.153 1.00 93.25 184 LEU A C 1
ATOM 1359 O O . LEU A 1 184 ? 2.774 3.702 -10.469 1.00 93.25 184 LEU A O 1
ATOM 1363 N N . ALA A 1 185 ? 4.794 2.757 -10.742 1.00 94.00 185 ALA A N 1
ATOM 1364 C CA . ALA A 1 185 ? 4.793 2.045 -9.467 1.00 94.00 185 ALA A CA 1
ATOM 1365 C C . ALA A 1 185 ? 4.646 3.009 -8.274 1.00 94.00 185 ALA A C 1
ATOM 1367 O O . ALA A 1 185 ? 3.840 2.771 -7.369 1.00 94.00 185 ALA A O 1
ATOM 1368 N N . ALA A 1 186 ? 5.364 4.138 -8.299 1.00 92.88 186 ALA A N 1
ATOM 1369 C CA . ALA A 1 186 ? 5.252 5.183 -7.285 1.00 92.88 186 ALA A CA 1
ATOM 1370 C C . ALA A 1 186 ? 3.857 5.837 -7.273 1.00 92.88 186 ALA A C 1
ATOM 1372 O O . ALA A 1 186 ? 3.287 6.078 -6.204 1.00 92.88 186 ALA A O 1
ATOM 1373 N N . GLU A 1 187 ? 3.268 6.089 -8.444 1.00 94.62 187 GLU A N 1
ATOM 1374 C CA . GLU A 1 187 ? 1.925 6.660 -8.556 1.00 94.62 187 GLU A CA 1
ATOM 1375 C C . GLU A 1 187 ? 0.833 5.701 -8.062 1.00 94.62 187 GLU A C 1
ATOM 1377 O O . GLU A 1 187 ? -0.075 6.138 -7.346 1.00 94.62 187 GLU A O 1
ATOM 1382 N N . VAL A 1 188 ? 0.941 4.404 -8.370 1.00 95.25 188 VAL A N 1
ATOM 1383 C CA . VAL A 1 188 ? 0.044 3.352 -7.863 1.00 95.25 188 VAL A CA 1
ATOM 1384 C C . VAL A 1 188 ? 0.160 3.230 -6.348 1.00 95.25 188 VAL A C 1
ATOM 1386 O O . VAL A 1 188 ? -0.860 3.249 -5.656 1.00 95.25 188 VAL A O 1
ATOM 1389 N N . ARG A 1 189 ? 1.384 3.185 -5.805 1.00 95.00 189 ARG A N 1
ATOM 1390 C CA . ARG A 1 189 ? 1.611 3.191 -4.353 1.00 95.00 189 ARG A CA 1
ATOM 1391 C C . ARG A 1 189 ? 0.918 4.386 -3.698 1.00 95.00 189 ARG A C 1
ATOM 1393 O O . ARG A 1 189 ? 0.116 4.212 -2.782 1.00 95.00 189 ARG A O 1
ATOM 1400 N N . GLY A 1 190 ? 1.174 5.590 -4.208 1.00 94.12 190 GLY A N 1
ATOM 1401 C CA . GLY A 1 190 ? 0.579 6.810 -3.670 1.00 94.12 190 GLY A CA 1
ATOM 1402 C C . GLY A 1 190 ? -0.947 6.837 -3.797 1.00 94.12 190 GLY A C 1
ATOM 1403 O O . GLY A 1 190 ? -1.628 7.413 -2.949 1.00 94.12 190 GLY A O 1
ATOM 1404 N N . LEU A 1 191 ? -1.516 6.218 -4.835 1.00 95.00 191 LEU A N 1
ATOM 1405 C CA . LEU A 1 191 ? -2.962 6.057 -4.951 1.00 95.00 191 LEU A CA 1
ATOM 1406 C C . LEU A 1 191 ? -3.521 5.174 -3.832 1.00 95.00 191 LEU A C 1
ATOM 1408 O O . LEU A 1 191 ? -4.491 5.575 -3.190 1.00 95.00 191 LEU A O 1
ATOM 1412 N N . LEU A 1 192 ? -2.920 4.005 -3.595 1.00 95.06 192 LEU A N 1
ATOM 1413 C CA . LEU A 1 192 ? -3.356 3.071 -2.552 1.00 95.06 192 LEU A CA 1
ATOM 1414 C C . LEU A 1 192 ? -3.284 3.715 -1.160 1.00 95.06 192 LEU A C 1
ATOM 1416 O O . LEU A 1 192 ? -4.221 3.576 -0.373 1.00 95.06 192 LEU A O 1
ATOM 1420 N N . GLU A 1 193 ? -2.219 4.475 -0.885 1.00 93.75 193 GLU A N 1
ATOM 1421 C CA . GLU A 1 193 ? -2.044 5.223 0.368 1.00 93.75 193 GLU A CA 1
ATOM 1422 C C . GLU A 1 193 ? -3.118 6.309 0.545 1.00 93.75 193 GLU A C 1
ATOM 1424 O O . GLU A 1 193 ? -3.763 6.383 1.591 1.00 93.75 193 GLU A O 1
ATOM 1429 N N . ARG A 1 194 ? -3.378 7.124 -0.488 1.00 92.06 194 ARG A N 1
ATOM 1430 C CA . ARG A 1 194 ? -4.364 8.222 -0.417 1.00 92.06 194 ARG A CA 1
ATOM 1431 C C . ARG A 1 194 ? -5.816 7.752 -0.412 1.00 92.06 194 ARG A C 1
ATOM 1433 O O . ARG A 1 194 ? -6.694 8.484 0.041 1.00 92.06 194 ARG A O 1
ATOM 1440 N N . GLN A 1 195 ? -6.101 6.570 -0.952 1.00 90.31 195 GLN A N 1
ATOM 1441 C CA . GLN A 1 195 ? -7.472 6.082 -1.086 1.00 90.31 195 GLN A CA 1
ATOM 1442 C C . GLN A 1 195 ? -8.072 5.648 0.267 1.00 90.31 195 GLN A C 1
ATOM 1444 O O . GLN A 1 195 ? -9.289 5.752 0.466 1.00 90.31 195 GLN A O 1
ATOM 1449 N N . GLY A 1 196 ? -7.229 5.228 1.217 1.00 89.62 196 GLY A N 1
ATOM 1450 C CA . GLY A 1 196 ? -7.621 4.989 2.605 1.00 89.62 196 GLY A CA 1
ATOM 1451 C C . GLY A 1 196 ? -8.552 3.791 2.834 1.00 89.62 196 GLY A C 1
ATOM 1452 O O . GLY A 1 196 ? -9.212 3.747 3.872 1.00 89.62 196 GLY A O 1
ATOM 1453 N N . ALA A 1 197 ? -8.658 2.835 1.901 1.00 92.88 197 ALA A N 1
ATOM 1454 C CA . ALA A 1 197 ? -9.379 1.569 2.108 1.00 92.88 197 ALA A CA 1
ATOM 1455 C C . ALA A 1 197 ? -8.605 0.557 2.934 1.00 92.88 197 ALA A C 1
ATOM 1457 O O . ALA A 1 197 ? -9.221 -0.342 3.504 1.00 92.88 197 ALA A O 1
ATOM 1458 N N . PHE A 1 198 ? -7.286 0.692 2.996 1.00 95.25 198 PHE A N 1
ATOM 1459 C CA . PHE A 1 198 ? -6.426 -0.281 3.643 1.00 95.25 198 PHE A CA 1
ATOM 1460 C C . PHE A 1 198 ? -5.955 0.236 5.000 1.00 95.25 198 PHE A C 1
ATOM 1462 O O . PHE A 1 198 ? -5.629 1.408 5.159 1.00 95.25 198 PHE A O 1
ATOM 1469 N N . ARG A 1 199 ? -5.910 -0.662 5.982 1.00 93.56 199 ARG A N 1
ATOM 1470 C CA . ARG A 1 199 ? -5.325 -0.465 7.312 1.00 93.56 199 ARG A CA 1
ATOM 1471 C C . ARG A 1 199 ? -3.826 -0.254 7.209 1.00 93.56 199 ARG A C 1
ATOM 1473 O O . ARG A 1 199 ? -3.259 0.528 7.957 1.00 93.56 199 ARG A O 1
ATOM 1480 N N . SER A 1 200 ? -3.196 -0.968 6.283 1.00 94.19 200 SER A N 1
ATOM 1481 C CA . SER A 1 200 ? -1.784 -0.826 5.967 1.00 94.19 200 SER A CA 1
ATOM 1482 C C . SER A 1 200 ? -1.553 -1.018 4.474 1.00 94.19 200 SER A C 1
ATOM 1484 O O . SER A 1 200 ? -2.173 -1.880 3.847 1.00 94.19 200 SER A O 1
ATOM 1486 N N . VAL A 1 201 ? -0.635 -0.222 3.931 1.00 95.50 201 VAL A N 1
ATOM 1487 C CA . VAL A 1 201 ? -0.100 -0.345 2.575 1.00 95.50 201 VAL A CA 1
ATOM 1488 C C . VAL A 1 201 ? 1.386 -0.637 2.729 1.00 95.50 201 VAL A C 1
ATOM 1490 O O . VAL A 1 201 ? 2.118 0.171 3.295 1.00 95.50 201 VAL A O 1
ATOM 1493 N N . ARG A 1 202 ? 1.825 -1.818 2.298 1.00 95.62 202 ARG A N 1
ATOM 1494 C CA . ARG A 1 202 ? 3.241 -2.207 2.289 1.00 95.62 202 ARG A CA 1
ATOM 1495 C C . ARG A 1 202 ? 3.714 -2.322 0.851 1.00 95.62 202 ARG A C 1
ATOM 1497 O O . ARG A 1 202 ? 2.937 -2.734 -0.004 1.00 95.62 202 ARG A O 1
ATOM 1504 N N . THR A 1 203 ? 4.964 -1.968 0.588 1.00 95.50 203 THR A N 1
ATOM 1505 C CA . THR A 1 203 ? 5.552 -2.064 -0.750 1.00 95.50 203 THR A CA 1
ATOM 1506 C C . THR A 1 203 ? 6.851 -2.840 -0.678 1.00 95.50 203 THR A C 1
ATOM 1508 O O . THR A 1 203 ? 7.668 -2.571 0.199 1.00 95.50 203 THR A O 1
ATOM 1511 N N . TYR A 1 204 ? 7.021 -3.784 -1.593 1.00 94.44 204 TYR A N 1
ATOM 1512 C CA . TYR A 1 204 ? 8.171 -4.672 -1.671 1.00 94.44 204 TYR A CA 1
ATOM 1513 C C . TYR A 1 204 ? 8.741 -4.661 -3.086 1.00 94.44 204 TYR A C 1
ATOM 1515 O O . TYR A 1 204 ? 7.986 -4.499 -4.044 1.00 94.44 204 TYR A O 1
ATOM 1523 N N . GLY A 1 205 ? 10.055 -4.833 -3.189 1.00 92.88 205 GLY A N 1
ATOM 1524 C CA . GLY A 1 205 ? 10.741 -5.088 -4.454 1.00 92.88 205 GLY A CA 1
ATOM 1525 C C . GLY A 1 205 ? 10.795 -6.584 -4.729 1.00 92.88 205 GLY A C 1
ATOM 1526 O O . GLY A 1 205 ? 10.970 -7.359 -3.791 1.00 92.88 205 GLY A O 1
ATOM 1527 N N . LEU A 1 206 ? 10.635 -6.999 -5.975 1.00 92.19 206 LEU A N 1
ATOM 1528 C CA . LEU A 1 206 ? 10.806 -8.370 -6.429 1.00 92.19 206 LEU A CA 1
ATOM 1529 C C . LEU A 1 206 ? 12.013 -8.405 -7.353 1.00 92.19 206 LEU A C 1
ATOM 1531 O O . LEU A 1 206 ? 11.965 -7.914 -8.475 1.00 92.19 206 LEU A O 1
ATOM 1535 N N . ASP A 1 207 ? 13.098 -8.977 -6.856 1.00 87.31 207 ASP A N 1
ATOM 1536 C CA . ASP A 1 207 ? 14.290 -9.211 -7.649 1.00 87.31 207 ASP A CA 1
ATOM 1537 C C . ASP A 1 207 ? 14.139 -10.542 -8.389 1.00 87.31 207 ASP A C 1
ATOM 1539 O O . ASP A 1 207 ? 14.285 -11.618 -7.799 1.00 87.31 207 ASP A O 1
ATOM 1543 N N . SER A 1 208 ? 13.786 -10.435 -9.668 1.00 80.56 208 SER A N 1
ATOM 1544 C CA . SER A 1 208 ? 13.578 -11.556 -10.587 1.00 80.56 208 SER A CA 1
ATOM 1545 C C . SER A 1 208 ? 14.849 -11.922 -11.369 1.00 80.56 208 SER A C 1
ATOM 1547 O O . SER A 1 208 ? 14.788 -12.777 -12.246 1.00 80.56 208 SER A O 1
ATOM 1549 N N . ALA A 1 209 ? 16.000 -11.289 -11.090 1.00 74.56 209 ALA A N 1
ATOM 1550 C CA . ALA A 1 209 ? 17.236 -11.501 -11.854 1.00 74.56 209 ALA A CA 1
ATOM 1551 C C . ALA A 1 209 ? 17.864 -12.890 -11.635 1.00 74.56 209 ALA A C 1
ATOM 1553 O O . ALA A 1 209 ? 18.683 -13.337 -12.434 1.00 74.56 209 ALA A O 1
ATOM 1554 N N . HIS A 1 210 ? 17.493 -13.573 -10.551 1.00 68.25 210 HIS A N 1
ATOM 1555 C CA . HIS A 1 210 ? 17.906 -14.943 -10.277 1.00 68.25 210 HIS A CA 1
ATOM 1556 C C . HIS A 1 210 ? 16.783 -15.907 -10.680 1.00 68.25 210 HIS A C 1
ATOM 1558 O O . HIS A 1 210 ? 15.817 -16.069 -9.933 1.00 68.25 210 HIS A O 1
ATOM 1564 N N . GLU A 1 211 ? 16.932 -16.553 -11.842 1.00 64.50 211 GLU A N 1
ATOM 1565 C CA . GLU A 1 211 ? 15.923 -17.432 -12.466 1.00 64.50 211 GLU A CA 1
ATOM 1566 C C . GLU A 1 211 ? 15.390 -18.524 -11.521 1.00 64.50 211 GLU A C 1
ATOM 1568 O O . GLU A 1 211 ? 14.197 -18.820 -11.522 1.00 64.50 211 GLU A O 1
ATOM 1573 N N . ASP A 1 212 ? 16.240 -19.057 -10.639 1.00 70.62 212 ASP A N 1
ATOM 1574 C CA . ASP A 1 212 ? 15.855 -20.148 -9.740 1.00 70.62 212 ASP A CA 1
ATOM 1575 C C . ASP A 1 212 ? 15.198 -19.687 -8.429 1.00 70.62 212 ASP A C 1
ATOM 1577 O O . ASP A 1 212 ? 14.576 -20.498 -7.734 1.00 70.62 212 ASP A O 1
ATOM 1581 N N . ARG A 1 213 ? 15.355 -18.413 -8.027 1.00 80.00 213 ARG A N 1
ATOM 1582 C CA . ARG A 1 213 ? 14.868 -17.899 -6.731 1.00 80.00 213 ARG A CA 1
ATOM 1583 C C . ARG A 1 213 ? 14.565 -16.398 -6.778 1.00 80.00 213 ARG A C 1
ATOM 1585 O O . ARG A 1 213 ? 15.452 -15.602 -6.462 1.00 80.00 213 ARG A O 1
ATOM 1592 N N . PRO A 1 214 ? 13.311 -15.996 -7.048 1.00 82.75 214 PRO A N 1
ATOM 1593 C CA . PRO A 1 214 ? 12.923 -14.600 -6.910 1.00 82.75 214 PRO A CA 1
ATOM 1594 C C . PRO A 1 214 ? 13.048 -14.153 -5.446 1.00 82.75 214 PRO A C 1
ATOM 1596 O O . PRO A 1 214 ? 12.549 -14.816 -4.530 1.00 82.75 214 PRO A O 1
ATOM 1599 N N . VAL A 1 215 ? 13.713 -13.019 -5.212 1.00 88.06 215 VAL A N 1
ATOM 1600 C CA . VAL A 1 215 ? 13.949 -12.487 -3.861 1.00 88.06 215 VAL A CA 1
ATOM 1601 C C . VAL A 1 215 ? 13.042 -11.293 -3.604 1.00 88.06 215 VAL A C 1
ATOM 1603 O O . VAL A 1 215 ? 13.102 -10.281 -4.298 1.00 88.06 215 VAL A O 1
ATOM 1606 N N . LEU A 1 216 ? 12.234 -11.373 -2.546 1.00 90.50 216 LEU A N 1
ATOM 1607 C CA . LEU A 1 216 ? 11.444 -10.236 -2.085 1.00 90.50 216 LEU A CA 1
ATOM 1608 C C . LEU A 1 216 ? 12.313 -9.317 -1.213 1.00 90.50 216 LEU A C 1
ATOM 1610 O O . LEU A 1 216 ? 12.830 -9.735 -0.176 1.00 90.50 216 LEU A O 1
ATOM 1614 N N . ARG A 1 217 ? 12.457 -8.052 -1.599 1.00 88.69 217 ARG A N 1
ATOM 1615 C CA . ARG A 1 217 ? 13.182 -7.002 -0.871 1.00 88.69 217 ARG A CA 1
ATOM 1616 C C . ARG A 1 217 ? 12.212 -6.106 -0.109 1.00 88.69 217 ARG A C 1
ATOM 1618 O O . ARG A 1 217 ? 11.106 -5.815 -0.563 1.00 88.69 217 ARG A O 1
ATOM 1625 N N . ALA A 1 218 ? 12.643 -5.609 1.050 1.00 88.81 218 ALA A N 1
ATOM 1626 C CA . ALA A 1 218 ? 11.824 -4.735 1.895 1.00 88.81 218 ALA A CA 1
ATOM 1627 C C . ALA A 1 218 ? 11.447 -3.392 1.236 1.00 88.81 218 ALA A C 1
ATOM 1629 O O . ALA A 1 218 ? 10.518 -2.729 1.695 1.00 88.81 218 ALA A O 1
ATOM 1630 N N . ARG A 1 219 ? 12.183 -2.967 0.202 1.00 85.38 219 ARG A N 1
ATOM 1631 C CA . ARG A 1 219 ? 11.909 -1.765 -0.591 1.00 85.38 219 ARG A CA 1
ATOM 1632 C C . ARG A 1 219 ? 12.247 -2.034 -2.060 1.00 85.38 219 ARG A C 1
ATOM 1634 O O . ARG A 1 219 ? 13.288 -2.650 -2.286 1.00 85.38 219 ARG A O 1
ATOM 1641 N N . PRO A 1 220 ? 11.420 -1.564 -3.009 1.00 86.88 220 PRO A N 1
ATOM 1642 C CA . PRO A 1 220 ? 11.747 -1.634 -4.426 1.00 86.88 220 PRO A CA 1
ATOM 1643 C C . PRO A 1 220 ? 12.886 -0.675 -4.780 1.00 86.88 220 PRO A C 1
ATOM 1645 O O . PRO A 1 220 ? 13.075 0.346 -4.110 1.00 86.88 220 PRO A O 1
ATOM 1648 N N . TYR A 1 221 ? 13.619 -1.007 -5.838 1.00 82.94 221 TYR A N 1
ATOM 1649 C CA . TYR A 1 221 ? 14.701 -0.220 -6.441 1.00 82.94 221 TYR A CA 1
ATOM 1650 C C . TYR A 1 221 ? 15.823 0.185 -5.474 1.00 82.94 221 TYR A C 1
ATOM 1652 O O . TYR A 1 221 ? 16.493 1.197 -5.676 1.00 82.94 221 TYR A O 1
ATOM 1660 N N . ALA A 1 222 ? 16.023 -0.582 -4.402 1.00 75.19 222 ALA A N 1
ATOM 1661 C CA . ALA A 1 222 ? 17.051 -0.332 -3.400 1.00 75.19 222 ALA A CA 1
ATOM 1662 C C . ALA A 1 222 ? 18.082 -1.473 -3.420 1.00 75.19 222 ALA A C 1
ATOM 1664 O O . ALA A 1 222 ? 17.894 -2.482 -2.725 1.00 75.19 222 ALA A O 1
ATOM 1665 N N . PRO A 1 223 ? 19.178 -1.334 -4.195 1.00 62.38 223 PRO A N 1
ATOM 1666 C CA . PRO A 1 223 ? 20.271 -2.297 -4.184 1.00 62.38 223 PRO A CA 1
ATOM 1667 C C . PRO A 1 223 ? 20.782 -2.488 -2.750 1.00 62.38 223 PRO A C 1
ATOM 1669 O O . PRO A 1 223 ? 21.091 -1.523 -2.056 1.00 62.38 223 PRO A O 1
ATOM 1672 N N . GLY A 1 224 ? 20.807 -3.733 -2.269 1.00 60.38 224 GLY A N 1
ATOM 1673 C CA . GLY A 1 224 ? 21.232 -4.058 -0.899 1.00 60.38 224 GLY A CA 1
ATOM 1674 C C . GLY A 1 224 ? 20.151 -3.926 0.184 1.00 60.38 224 GLY A C 1
ATOM 1675 O O . GLY A 1 224 ? 20.434 -4.176 1.357 1.00 60.38 224 GLY A O 1
ATOM 1676 N N . ALA A 1 225 ? 18.901 -3.595 -0.168 1.00 63.12 225 ALA A N 1
ATOM 1677 C CA . ALA A 1 225 ? 17.795 -3.702 0.781 1.00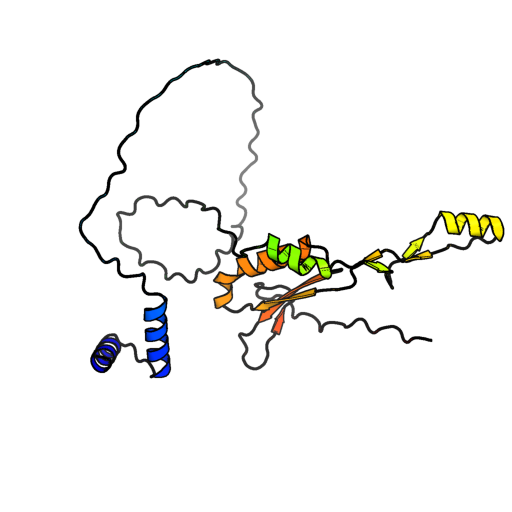 63.12 225 ALA A CA 1
ATOM 1678 C C . ALA A 1 225 ? 17.677 -5.141 1.301 1.00 63.12 225 ALA A C 1
ATOM 1680 O O . ALA A 1 225 ? 17.753 -6.102 0.531 1.00 63.12 225 ALA A O 1
ATOM 1681 N N . ARG A 1 226 ? 17.484 -5.273 2.621 1.00 67.12 226 ARG A N 1
ATOM 1682 C CA . ARG A 1 226 ? 17.332 -6.573 3.286 1.00 67.12 226 ARG A CA 1
ATOM 1683 C C . ARG A 1 226 ? 16.186 -7.359 2.647 1.00 67.12 226 ARG A C 1
ATOM 1685 O O . ARG A 1 226 ? 15.152 -6.775 2.297 1.00 67.12 226 ARG A O 1
ATOM 1692 N N . ALA A 1 227 ? 16.369 -8.677 2.554 1.00 70.44 227 ALA A N 1
ATOM 1693 C CA . ALA A 1 227 ? 15.287 -9.589 2.216 1.00 70.44 227 ALA A CA 1
ATOM 1694 C C . ALA A 1 227 ? 14.098 -9.315 3.146 1.00 70.44 227 ALA A C 1
ATOM 1696 O O . ALA A 1 227 ? 14.264 -9.133 4.358 1.00 70.44 227 ALA A O 1
ATOM 1697 N N . ALA A 1 228 ? 12.909 -9.206 2.565 1.00 66.38 228 ALA A N 1
ATOM 1698 C CA . ALA A 1 228 ? 11.697 -9.027 3.334 1.00 66.38 228 ALA A CA 1
ATOM 1699 C C . ALA A 1 228 ? 11.491 -10.277 4.208 1.00 66.38 228 ALA A C 1
ATOM 1701 O O . ALA A 1 228 ? 11.627 -11.396 3.706 1.00 66.38 228 ALA A O 1
ATOM 1702 N N . PRO A 1 229 ? 11.172 -10.123 5.506 1.00 62.47 229 PRO A N 1
ATOM 1703 C CA . PRO A 1 229 ? 10.803 -11.270 6.321 1.00 62.47 229 PRO A CA 1
ATOM 1704 C C . PRO A 1 229 ? 9.563 -11.948 5.712 1.00 62.47 229 PRO A C 1
ATOM 1706 O O . PRO A 1 229 ? 8.720 -11.245 5.136 1.00 62.47 229 PRO A O 1
ATOM 1709 N N . PRO A 1 230 ? 9.421 -13.283 5.831 1.00 56.69 230 PRO A N 1
ATOM 1710 C CA . PRO A 1 230 ? 8.223 -13.9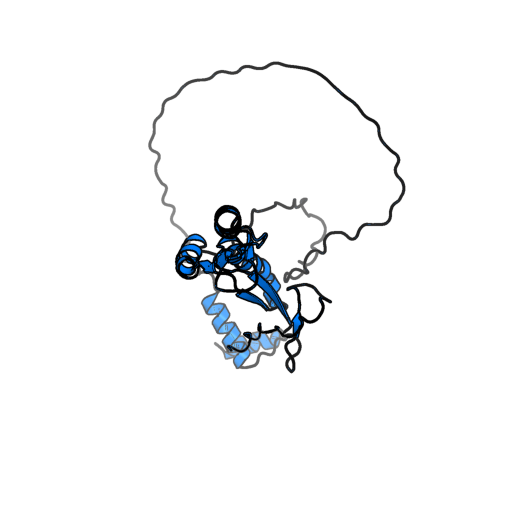71 5.366 1.00 56.69 230 PRO A CA 1
ATOM 1711 C C . PRO A 1 230 ? 6.999 -13.310 6.001 1.00 56.69 230 PRO A C 1
ATOM 1713 O O . PRO A 1 230 ? 7.000 -13.011 7.198 1.00 56.69 230 PRO A O 1
ATOM 1716 N N . ALA A 1 231 ? 5.981 -13.018 5.188 1.00 54.72 231 ALA A N 1
ATOM 1717 C CA . ALA A 1 231 ? 4.789 -12.324 5.648 1.00 54.72 231 ALA A CA 1
ATOM 1718 C C . ALA A 1 231 ? 4.170 -13.098 6.819 1.00 54.72 231 ALA A C 1
ATOM 1720 O O . ALA A 1 231 ? 3.623 -14.182 6.636 1.00 54.72 231 ALA A O 1
ATOM 1721 N N . SER A 1 232 ? 4.263 -12.549 8.032 1.00 48.53 232 SER A N 1
ATOM 1722 C CA . SER A 1 232 ? 3.572 -13.110 9.185 1.00 48.53 232 SER A CA 1
ATOM 1723 C C . SER A 1 232 ? 2.079 -12.878 8.986 1.00 48.53 232 SER A C 1
ATOM 1725 O O . SER A 1 232 ? 1.569 -11.771 9.177 1.00 48.53 232 SER A O 1
ATOM 1727 N N . SER A 1 233 ? 1.381 -13.919 8.544 1.00 44.50 233 SER A N 1
ATOM 1728 C CA . SER A 1 233 ? -0.069 -14.003 8.645 1.00 44.50 233 SER A CA 1
ATOM 1729 C C . SER A 1 233 ? -0.438 -13.754 10.109 1.00 44.50 233 SER A C 1
ATOM 1731 O O . SER A 1 233 ? 0.120 -14.426 10.978 1.00 44.50 233 SER A O 1
ATOM 1733 N N . PRO A 1 234 ? -1.329 -12.805 10.437 1.00 43.22 234 PRO A N 1
ATOM 1734 C CA . PRO A 1 234 ? -1.860 -12.737 11.786 1.00 43.22 234 PRO A CA 1
ATOM 1735 C C . PRO A 1 234 ? -2.656 -14.023 12.025 1.00 43.22 234 PRO A C 1
ATOM 1737 O O . PRO A 1 234 ? -3.760 -14.177 11.503 1.00 43.22 234 PRO A O 1
ATOM 1740 N N . THR A 1 235 ? -2.070 -14.963 12.767 1.00 43.06 235 THR A N 1
ATOM 1741 C CA . THR A 1 235 ? -2.771 -16.140 13.280 1.00 43.06 235 THR A CA 1
ATOM 1742 C C . THR A 1 235 ? -3.988 -15.638 14.056 1.00 43.06 235 THR A C 1
ATOM 1744 O O . THR A 1 235 ? -3.818 -14.844 14.987 1.00 43.06 235 THR A O 1
ATOM 1747 N N . PRO A 1 236 ? -5.223 -16.006 13.675 1.00 38.19 236 PRO A N 1
ATOM 1748 C CA . PRO A 1 236 ? -6.376 -15.660 14.488 1.00 38.19 236 PRO A CA 1
ATOM 1749 C C . PRO A 1 236 ? -6.210 -16.332 15.861 1.00 38.19 236 PRO A C 1
ATOM 1751 O O . PRO A 1 236 ? -5.834 -17.505 15.901 1.00 38.19 236 PRO A O 1
ATOM 1754 N N . PRO A 1 237 ? -6.465 -15.636 16.985 1.00 43.69 237 PRO A N 1
ATOM 1755 C CA . PRO A 1 237 ? -6.543 -16.314 18.271 1.00 43.69 237 PRO A CA 1
ATOM 1756 C C . PRO A 1 237 ? -7.623 -17.394 18.179 1.00 43.69 237 PRO A C 1
ATOM 1758 O O . PRO A 1 237 ? -8.700 -17.138 17.626 1.00 43.69 237 PRO A O 1
ATOM 1761 N N . ALA A 1 238 ? -7.298 -18.590 18.674 1.00 39.97 238 ALA A N 1
ATOM 1762 C CA . ALA A 1 238 ? -8.242 -19.690 18.796 1.00 39.97 238 ALA A CA 1
ATOM 1763 C C . ALA A 1 238 ? -9.493 -19.182 19.525 1.00 39.97 238 ALA A C 1
ATOM 1765 O O . ALA A 1 238 ? -9.386 -18.523 20.562 1.00 39.97 238 ALA A O 1
ATOM 1766 N N . ALA A 1 239 ? -10.660 -19.413 18.925 1.00 39.00 239 ALA A N 1
ATOM 1767 C CA . ALA A 1 239 ? -11.924 -19.136 19.587 1.00 39.00 239 ALA A CA 1
ATOM 1768 C C . ALA A 1 239 ? -12.062 -20.078 20.802 1.00 39.00 239 ALA A C 1
ATOM 1770 O O . ALA A 1 239 ? -11.634 -21.231 20.687 1.00 39.00 239 ALA A O 1
ATOM 1771 N N . PRO A 1 240 ? -12.582 -19.582 21.939 1.00 55.16 240 PRO A N 1
ATOM 1772 C CA . PRO A 1 240 ? -12.844 -20.396 23.122 1.00 55.16 240 PRO A CA 1
ATOM 1773 C C . PRO A 1 240 ? -13.941 -21.438 22.877 1.00 55.16 240 PRO A C 1
ATOM 1775 O O . PRO A 1 240 ? -14.828 -21.178 22.028 1.00 55.16 240 PRO A O 1
#

Foldseek 3Di:
DVVVVCVVCVVVVHDDDPVRVVVVVVCCVVPPDDPDPDDDDDDDDDDDDDDDDDDDDDDDDYDDDDDDDDDDDDDDDDDDPPPPPPPDPDDPDPDDDPDDDPDDDDDDDDDQPDPPLVVVLVVCLVLQDKDFDPPAKDWPPVVQVVCCVVPVDNDTDIGGDIAAPAADEAEAEQDPVCVVVVSVSVVVQVSVVVSNNHRYYAYWYWDCVDVVDIFIFRHHNDVPGDGDDDDPDPDPPDDD

Organism: Streptomyces violaceusniger (NCBI:txid68280)

Radius of gyration: 32.22 Å; Cα contacts (8 Å, |Δi|>4): 184; chains: 1; bounding box: 61×74×94 Å

Mean predicted aligned error: 19.68 Å

Sequence (240 aa):
MIERLCALLEDAGVELSEVELRDVLWFAATTAPARGEGDGGEPAPSRRSAAPASGAADGEDEAKDAQRQPTGALTPGEPEPGPLVPAGLYAPGAARPAAARPARAVGVRGVRALPGTRGLSRALRPLRRSVPSRTSFRVDETATAEWIAETGLPDVVLRPRPERWLSVALIVDDGPSMVLWQQLAAEVRGLLERQGAFRSVRTYGLDSAHEDRPVLRARPYAPGARAAPPASSPTPPAAP

Secondary structure (DSSP, 8-state):
-HHHHHHHHHHTT----HHHHHHHHHHHHHHS------S-------------------------------------------------SSPPPP---S----PPP----PPPSSTTHHHHHHHTGGG--EEEEEEEEEE-HHHHHHHHHHH------EEEEEEESEEEEEEEE-SGGGGGTHHHHHHHHHHHHHH--EEEEEEEEEE--STT--EEESSTT-TTPPBPPP----PPPPP-

Solvent-accessible surface area (backbone atoms only — not comparable to full-atom values): 16040 Å² total; per-residue (Å²): 110,67,69,61,49,51,55,54,32,49,76,70,72,47,86,67,55,76,66,56,50,49,51,53,52,53,47,50,72,74,66,53,72,80,79,79,82,77,83,86,83,89,79,83,83,78,86,79,86,82,88,88,81,88,86,87,82,89,86,87,85,90,81,90,83,87,86,81,86,83,90,76,85,91,70,97,69,78,86,74,83,68,83,81,70,74,86,63,95,59,78,80,74,77,86,74,85,89,76,79,71,88,79,74,90,73,89,71,84,78,75,79,68,58,75,63,58,70,59,54,53,59,71,49,48,84,57,52,42,75,37,73,35,93,85,47,67,40,77,34,66,66,61,16,51,49,48,25,71,77,68,73,46,99,58,81,39,72,40,58,37,79,35,41,74,41,71,47,77,48,77,36,70,49,47,86,77,34,72,82,41,48,63,33,55,51,47,51,51,52,46,57,61,72,66,60,24,44,62,40,80,46,57,27,10,30,39,62,86,42,88,92,56,68,43,50,19,54,38,52,85,44,90,87,46,56,70,44,74,79,82,79,73,82,75,75,78,80,79,131

pLDDT: mean 71.18, std 23.97, range [27.06, 97.38]